Protein AF-A0A835KHQ0-F1 (afdb_monomer)

Structure (mmCIF, N/CA/C/O backbone):
data_AF-A0A835KHQ0-F1
#
_entry.id   AF-A0A835KHQ0-F1
#
loop_
_atom_site.group_PDB
_atom_site.id
_atom_site.type_symbol
_atom_site.label_atom_id
_atom_site.label_alt_id
_atom_site.label_comp_id
_atom_site.label_asym_id
_atom_site.label_entity_id
_atom_site.label_seq_id
_atom_site.pdbx_PDB_ins_code
_atom_site.Cartn_x
_atom_site.Cartn_y
_atom_site.Cartn_z
_atom_site.occupancy
_atom_site.B_iso_or_equiv
_atom_site.auth_seq_id
_atom_site.auth_comp_id
_atom_site.auth_asym_id
_atom_site.auth_atom_id
_atom_site.pdbx_PDB_model_num
ATOM 1 N N . MET A 1 1 ? -3.181 -17.724 -68.290 1.00 34.84 1 MET A N 1
ATOM 2 C CA . MET A 1 1 ? -2.367 -17.739 -69.531 1.00 34.84 1 MET A CA 1
ATOM 3 C C . MET A 1 1 ? -1.904 -16.312 -69.798 1.00 34.84 1 MET A C 1
ATOM 5 O O . MET A 1 1 ? -2.742 -15.446 -69.605 1.00 34.84 1 MET A O 1
ATOM 9 N N . ALA A 1 2 ? -0.643 -16.105 -70.223 1.00 36.72 2 ALA A N 1
ATOM 10 C CA . ALA A 1 2 ? 0.042 -14.804 -70.446 1.0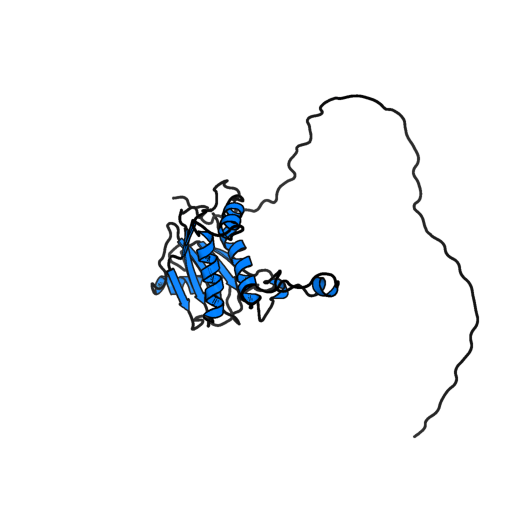0 36.72 2 ALA A CA 1
ATOM 11 C C . ALA A 1 2 ? 0.142 -13.882 -69.194 1.00 36.72 2 ALA A C 1
ATOM 13 O O . ALA A 1 2 ? -0.832 -13.759 -68.464 1.00 36.72 2 ALA A O 1
ATOM 14 N N . LEU A 1 3 ? 1.254 -13.252 -68.773 1.00 33.91 3 LEU A N 1
ATOM 15 C CA . LEU A 1 3 ? 2.635 -12.990 -69.261 1.00 33.91 3 LEU A CA 1
ATOM 16 C C . LEU A 1 3 ? 2.853 -11.922 -70.360 1.00 33.91 3 LEU A C 1
ATOM 18 O O . LEU A 1 3 ? 2.676 -12.226 -71.534 1.00 33.91 3 LEU A O 1
ATOM 22 N N . ALA A 1 4 ? 3.347 -10.740 -69.939 1.00 37.06 4 ALA A N 1
ATOM 23 C CA . ALA A 1 4 ? 4.323 -9.794 -70.554 1.00 37.06 4 ALA A CA 1
ATOM 24 C C . ALA A 1 4 ? 4.268 -8.465 -69.736 1.00 37.06 4 ALA A C 1
ATOM 26 O O . ALA A 1 4 ? 3.169 -8.046 -69.392 1.00 37.06 4 ALA A O 1
ATOM 27 N N . ALA A 1 5 ? 5.338 -7.866 -69.179 1.00 37.03 5 ALA A N 1
ATOM 28 C CA . ALA A 1 5 ? 6.525 -7.205 -69.777 1.00 37.03 5 ALA A CA 1
ATOM 29 C C . ALA A 1 5 ? 6.184 -5.905 -70.558 1.00 37.03 5 ALA A C 1
ATOM 31 O O . ALA A 1 5 ? 5.210 -5.906 -71.297 1.00 37.03 5 ALA A O 1
ATOM 32 N N . GLY A 1 6 ? 6.920 -4.779 -70.479 1.00 35.41 6 GLY A N 1
ATOM 33 C CA . GLY A 1 6 ? 8.148 -4.396 -69.741 1.00 35.41 6 GLY A CA 1
ATOM 34 C C . GLY A 1 6 ? 8.650 -2.986 -70.178 1.00 35.41 6 GLY A C 1
ATOM 35 O O . GLY A 1 6 ? 7.933 -2.327 -70.920 1.00 35.41 6 GLY A O 1
ATOM 36 N N . VAL A 1 7 ? 9.883 -2.572 -69.803 1.00 39.44 7 VAL A N 1
ATOM 37 C CA . VAL A 1 7 ? 10.590 -1.298 -70.189 1.00 39.44 7 VAL A CA 1
ATOM 38 C C . VAL A 1 7 ? 10.025 0.004 -69.544 1.00 39.44 7 VAL A C 1
ATOM 40 O O . VAL A 1 7 ? 8.830 0.235 -69.644 1.00 39.44 7 VAL A O 1
ATOM 43 N N . PHE A 1 8 ? 10.711 0.931 -68.836 1.00 36.72 8 PHE A N 1
ATOM 44 C CA . PHE A 1 8 ? 12.095 1.161 -68.326 1.00 36.72 8 PHE A CA 1
ATOM 45 C C . PHE A 1 8 ? 12.950 2.271 -69.024 1.00 36.72 8 PHE A C 1
ATOM 47 O O . PHE A 1 8 ? 13.365 2.083 -70.161 1.00 36.72 8 PHE A O 1
ATOM 54 N N . TYR A 1 9 ? 13.317 3.339 -68.266 1.00 31.61 9 TYR A N 1
ATOM 55 C CA . TYR A 1 9 ? 14.377 4.379 -68.512 1.00 31.61 9 TYR A CA 1
ATOM 56 C C . TYR A 1 9 ? 14.117 5.444 -69.633 1.00 31.61 9 TYR A C 1
ATOM 58 O O . TYR A 1 9 ? 13.362 5.151 -70.549 1.00 31.61 9 TYR A O 1
ATOM 66 N N . LEU A 1 10 ? 14.611 6.713 -69.659 1.00 34.12 10 LEU A N 1
ATOM 67 C CA . LEU A 1 10 ? 15.583 7.570 -68.898 1.00 34.12 10 LEU A CA 1
ATOM 68 C C . LEU A 1 10 ? 15.039 9.035 -68.726 1.00 34.12 10 LEU A C 1
ATOM 70 O O . LEU A 1 10 ? 14.288 9.473 -69.586 1.00 34.12 10 LEU A O 1
ATOM 74 N N . LEU A 1 11 ? 15.204 9.756 -67.594 1.00 33.91 11 LEU A N 1
ATOM 75 C CA . LEU A 1 11 ? 16.255 10.722 -67.118 1.00 33.91 11 LEU A CA 1
ATOM 76 C C . LEU A 1 11 ? 16.340 12.160 -67.732 1.00 33.91 11 LEU A C 1
ATOM 78 O O . LEU A 1 11 ? 16.028 12.372 -68.894 1.00 33.91 11 LEU A O 1
ATOM 82 N N . PHE A 1 12 ? 16.913 13.080 -66.918 1.00 35.53 12 PHE A N 1
ATOM 83 C CA . PHE A 1 12 ? 17.385 14.479 -67.141 1.00 35.53 12 PHE A CA 1
ATOM 84 C C . PHE A 1 12 ? 16.358 15.652 -67.075 1.00 35.53 12 PHE A C 1
ATOM 86 O O . PHE A 1 12 ? 15.279 15.539 -67.637 1.00 35.53 12 PHE A O 1
ATOM 93 N N . VAL A 1 13 ? 16.641 16.838 -66.475 1.00 35.78 13 VAL A N 1
ATOM 94 C CA . VAL A 1 13 ? 17.578 17.232 -65.372 1.00 35.78 13 VAL A CA 1
ATOM 95 C C . VAL A 1 13 ? 17.349 18.695 -64.894 1.00 35.78 13 VAL A C 1
ATOM 97 O O . VAL A 1 13 ? 16.963 19.527 -65.706 1.00 35.78 13 VAL A O 1
ATOM 100 N N . SER A 1 14 ? 17.713 19.026 -63.637 1.00 33.50 14 SER A N 1
ATOM 101 C CA . SER A 1 14 ? 17.828 20.402 -63.056 1.00 33.50 14 SER A CA 1
ATOM 102 C C . SER A 1 14 ? 16.505 21.213 -62.917 1.00 33.50 14 SER A C 1
ATOM 104 O O . SER A 1 14 ? 15.516 20.887 -63.556 1.00 33.50 14 SER A O 1
ATOM 106 N N . SER A 1 15 ? 16.350 22.240 -62.062 1.00 34.72 15 SER A N 1
ATOM 107 C CA . SER A 1 15 ? 17.313 23.061 -61.295 1.00 34.72 15 SER A CA 1
ATOM 108 C C . SER A 1 15 ? 16.823 23.439 -59.886 1.00 34.72 15 SER A C 1
ATOM 110 O O . SER A 1 15 ? 15.642 23.336 -59.571 1.00 34.72 15 SER A O 1
ATOM 112 N N . LEU A 1 16 ? 17.751 23.927 -59.053 1.00 37.06 16 LEU A N 1
ATOM 113 C CA . LEU A 1 16 ? 17.490 24.515 -57.735 1.00 37.06 16 LEU A CA 1
ATOM 114 C C . LEU A 1 16 ? 16.639 25.793 -57.834 1.00 37.06 16 LEU A C 1
ATOM 116 O O . LEU A 1 16 ? 16.814 26.573 -58.768 1.00 37.06 16 LEU A O 1
ATOM 120 N N . LEU A 1 17 ? 15.909 26.109 -56.759 1.00 36.06 17 LEU A N 1
ATOM 121 C CA . LEU A 1 17 ? 16.026 27.425 -56.120 1.00 36.06 17 LEU A CA 1
ATOM 122 C C . LEU A 1 17 ? 15.652 27.343 -54.633 1.00 36.06 17 LEU A C 1
ATOM 124 O O . LEU A 1 17 ? 14.733 26.625 -54.248 1.00 36.06 17 LEU A O 1
ATOM 128 N N . LEU A 1 18 ? 16.409 28.058 -53.801 1.00 38.41 18 LEU A N 1
ATOM 129 C CA . LEU A 1 18 ? 16.275 28.086 -52.347 1.00 38.41 18 LEU A CA 1
ATOM 130 C C . LEU A 1 18 ? 15.879 29.507 -51.929 1.00 38.41 18 LEU A C 1
ATOM 132 O O . LEU A 1 18 ? 16.645 30.437 -52.174 1.00 38.41 18 LEU A O 1
ATOM 136 N N . THR A 1 19 ? 14.728 29.687 -51.280 1.00 35.72 19 THR A N 1
ATOM 137 C CA . THR A 1 19 ? 14.348 30.975 -50.675 1.00 35.72 19 THR A CA 1
ATOM 138 C C . THR A 1 19 ? 13.756 30.786 -49.284 1.00 35.72 19 THR A C 1
ATOM 140 O O . THR A 1 19 ? 12.762 30.094 -49.076 1.00 35.72 19 THR A O 1
ATOM 143 N N . THR A 1 20 ? 14.395 31.431 -48.314 1.00 38.81 20 THR A N 1
ATOM 144 C CA . THR A 1 20 ? 13.882 31.620 -46.959 1.00 38.81 20 THR A CA 1
ATOM 145 C C . THR A 1 20 ? 12.766 32.665 -46.953 1.00 38.81 20 THR A C 1
ATOM 147 O O . THR A 1 20 ? 12.800 33.620 -47.726 1.00 38.81 20 THR A O 1
ATOM 150 N N . MET A 1 21 ? 11.819 32.537 -46.021 1.00 37.81 21 MET A N 1
ATOM 151 C CA . MET A 1 21 ? 10.976 33.658 -45.597 1.00 37.81 21 MET A CA 1
ATOM 152 C C . MET A 1 21 ? 11.361 34.023 -44.166 1.00 37.81 21 MET A C 1
ATOM 154 O O . MET A 1 21 ? 11.109 33.265 -43.231 1.00 37.81 21 MET A O 1
ATOM 158 N N . ALA A 1 22 ? 12.052 35.153 -44.023 1.00 35.53 22 ALA A N 1
ATOM 159 C CA . ALA A 1 22 ? 12.465 35.709 -42.739 1.00 35.53 22 ALA A CA 1
ATOM 160 C C . ALA A 1 22 ? 11.377 36.632 -42.159 1.00 35.53 22 ALA A C 1
ATOM 162 O O . ALA A 1 22 ? 10.464 37.056 -42.866 1.00 35.53 22 ALA A O 1
ATOM 163 N N . ALA A 1 23 ? 11.486 36.960 -40.871 1.00 35.84 23 ALA A N 1
ATOM 164 C CA . ALA A 1 23 ? 10.572 37.892 -40.214 1.00 35.84 23 ALA A CA 1
ATOM 165 C C . ALA A 1 23 ? 10.734 39.336 -40.732 1.00 35.84 23 ALA A C 1
ATOM 167 O O . ALA A 1 23 ? 11.842 39.782 -41.032 1.00 35.84 23 ALA A O 1
ATOM 168 N N . THR A 1 24 ? 9.628 40.083 -40.781 1.00 35.81 24 THR A N 1
ATOM 169 C CA . THR A 1 24 ? 9.598 41.520 -41.105 1.00 35.81 24 THR A CA 1
ATOM 170 C C . THR A 1 24 ? 9.732 42.407 -39.850 1.00 35.81 24 THR A C 1
ATOM 172 O O . THR A 1 24 ? 9.410 41.939 -38.756 1.00 35.81 24 THR A O 1
ATOM 175 N N . PRO A 1 25 ? 10.204 43.670 -39.961 1.00 35.72 25 PRO A N 1
ATOM 176 C CA . PRO A 1 25 ? 10.797 44.398 -38.829 1.00 35.72 25 PRO A CA 1
ATOM 177 C C . PRO A 1 25 ? 9.907 45.483 -38.180 1.00 35.72 25 PRO A C 1
ATOM 179 O O . PRO A 1 25 ? 8.849 45.846 -38.687 1.00 35.72 25 PRO A O 1
ATOM 182 N N . TYR A 1 26 ? 10.406 46.027 -37.062 1.00 36.03 26 TYR A N 1
ATOM 183 C CA . TYR A 1 26 ? 9.905 47.202 -36.322 1.00 36.03 26 TYR A CA 1
ATOM 184 C C . TYR A 1 26 ? 9.937 48.522 -37.123 1.00 36.03 26 TYR A C 1
ATOM 186 O O . TYR A 1 26 ? 10.631 48.619 -38.137 1.00 36.03 26 TYR A O 1
ATOM 194 N N . PRO A 1 27 ? 9.323 49.594 -36.574 1.00 45.62 27 PRO A N 1
ATOM 195 C CA . PRO A 1 27 ? 10.139 50.797 -36.336 1.00 45.62 27 PRO A CA 1
ATOM 196 C C . PRO A 1 27 ? 9.939 51.527 -34.977 1.00 45.62 27 PRO A C 1
ATOM 198 O O . PRO A 1 27 ? 8.857 52.000 -34.657 1.00 45.62 27 PRO A O 1
ATOM 201 N N . HIS A 1 28 ? 11.065 51.692 -34.266 1.00 36.31 28 HIS A N 1
ATOM 202 C CA . HIS A 1 28 ? 11.569 52.874 -33.521 1.00 36.31 28 HIS A CA 1
ATOM 203 C C . HIS A 1 28 ? 10.804 53.639 -32.406 1.00 36.31 28 HIS A C 1
ATOM 205 O O . HIS A 1 28 ? 9.758 54.238 -32.624 1.00 36.31 28 HIS A O 1
ATOM 211 N N . GLY A 1 29 ? 11.534 53.844 -31.289 1.00 29.88 29 GLY A N 1
ATOM 212 C CA . GLY A 1 29 ? 11.475 55.026 -30.397 1.00 29.88 29 GLY A CA 1
ATOM 213 C C . GLY A 1 29 ? 11.544 54.698 -28.887 1.00 29.88 29 GLY A C 1
ATOM 214 O O . GLY A 1 29 ? 10.722 53.928 -28.416 1.00 29.88 29 GLY A O 1
ATOM 215 N N . GLY A 1 30 ? 12.458 55.230 -28.055 1.00 28.62 30 GLY A N 1
ATOM 216 C CA . GLY A 1 30 ? 13.689 55.995 -28.328 1.00 28.62 30 GLY A CA 1
ATOM 217 C C . GLY A 1 30 ? 14.270 56.730 -27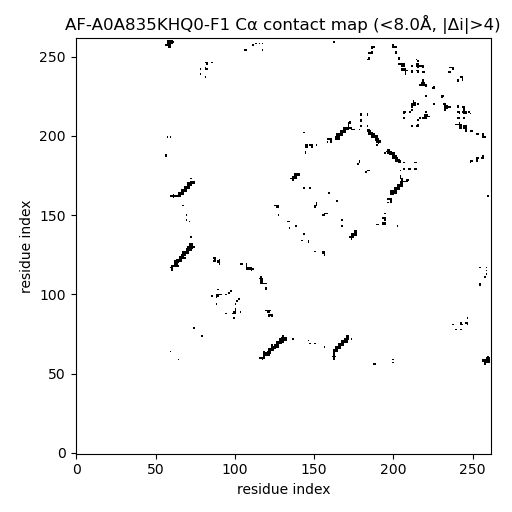.091 1.00 28.62 30 GLY A C 1
ATOM 218 O O . GLY A 1 30 ? 13.599 57.596 -26.548 1.00 28.62 30 GLY A O 1
ATOM 219 N N . HIS A 1 31 ? 15.542 56.459 -26.744 1.00 33.12 31 HIS A N 1
ATOM 220 C CA . HIS A 1 31 ? 16.427 57.175 -25.784 1.00 33.12 31 HIS A CA 1
ATOM 221 C C . HIS A 1 31 ? 16.129 57.166 -24.260 1.00 33.12 31 HIS A C 1
ATOM 223 O O . HIS A 1 31 ? 14.989 57.141 -23.814 1.00 33.12 31 HIS A O 1
ATOM 229 N N . GLY A 1 32 ? 17.216 57.268 -23.471 1.00 29.70 32 GLY A N 1
ATOM 230 C CA . GLY A 1 32 ? 17.242 57.453 -22.007 1.00 29.70 32 GLY A CA 1
ATOM 231 C C . GLY A 1 32 ? 18.029 56.353 -21.275 1.00 29.70 32 GLY A C 1
ATOM 232 O O . GLY A 1 32 ? 17.777 55.176 -21.516 1.00 29.70 32 GLY A O 1
ATOM 233 N N . GLY A 1 33 ? 18.980 56.701 -20.398 1.00 31.05 33 GLY A N 1
ATOM 234 C CA . GLY A 1 33 ? 19.787 55.713 -19.665 1.00 31.05 33 GLY A CA 1
ATOM 235 C C . GLY A 1 33 ? 20.549 56.273 -18.458 1.00 31.05 33 GLY A C 1
ATOM 236 O O . GLY A 1 33 ? 20.727 57.485 -18.363 1.00 31.05 33 GLY A O 1
ATOM 237 N N . ASP A 1 34 ? 21.011 55.346 -17.606 1.00 34.75 34 ASP A N 1
ATOM 238 C CA . ASP A 1 34 ? 21.823 55.523 -16.383 1.00 34.75 34 ASP A CA 1
ATOM 239 C C . ASP A 1 34 ? 21.219 56.360 -15.221 1.00 34.75 34 ASP A C 1
ATOM 241 O O . ASP A 1 34 ? 20.367 57.220 -15.445 1.00 34.75 34 ASP A O 1
ATOM 245 N N . PRO A 1 35 ? 21.693 56.201 -13.961 1.00 46.44 35 PRO A N 1
ATOM 246 C CA . PRO A 1 35 ? 22.358 55.036 -13.350 1.00 46.44 35 PRO A CA 1
ATOM 247 C C . PRO A 1 35 ? 21.83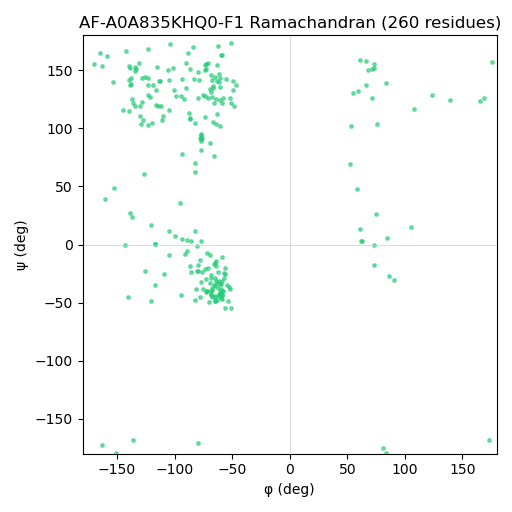4 54.717 -11.915 1.00 46.44 35 PRO A C 1
ATOM 249 O O . PRO A 1 35 ? 20.895 55.331 -11.417 1.00 46.44 35 PRO A O 1
ATOM 252 N N . LEU A 1 36 ? 22.559 53.839 -11.204 1.00 30.89 36 LEU A N 1
ATOM 253 C CA . LEU A 1 36 ? 22.639 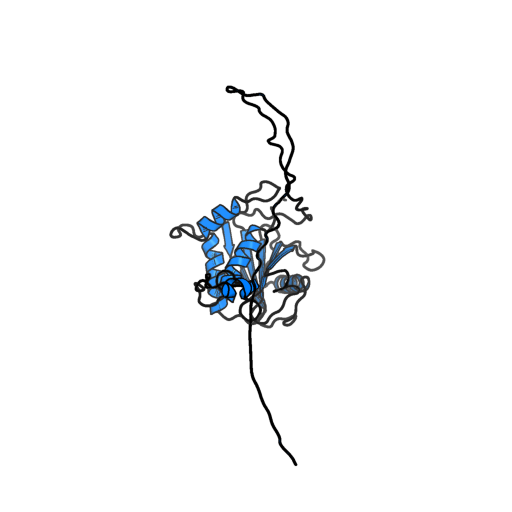53.709 -9.732 1.00 30.89 36 LEU A CA 1
ATOM 254 C C . LEU A 1 36 ? 21.460 53.114 -8.921 1.00 30.89 36 LEU A C 1
ATOM 256 O O . LEU A 1 36 ? 20.283 53.154 -9.253 1.00 30.89 36 LEU A O 1
ATOM 260 N N . LEU A 1 37 ? 21.874 52.532 -7.790 1.00 44.97 37 LEU A N 1
ATOM 261 C CA . LEU A 1 37 ? 21.117 51.785 -6.781 1.00 44.97 37 LEU A CA 1
ATOM 262 C C . LEU A 1 37 ? 19.852 52.490 -6.248 1.00 44.97 37 LEU A C 1
ATOM 264 O O . LEU A 1 37 ? 19.940 53.503 -5.556 1.00 44.97 37 LEU A O 1
ATOM 268 N N . GLY A 1 38 ? 18.696 51.838 -6.407 1.00 29.09 38 GLY A N 1
ATOM 269 C CA . GLY A 1 38 ? 17.469 52.117 -5.654 1.00 29.09 38 GLY A CA 1
ATOM 270 C C . GLY A 1 38 ? 16.690 50.825 -5.383 1.00 29.09 38 GLY A C 1
ATOM 271 O O . GLY A 1 38 ? 16.245 50.158 -6.315 1.00 29.09 38 GLY A O 1
ATOM 272 N N . ALA A 1 39 ? 16.539 50.434 -4.114 1.00 45.62 39 ALA A N 1
ATOM 273 C CA . ALA A 1 39 ? 15.951 49.143 -3.739 1.00 45.62 39 ALA A CA 1
ATOM 274 C C . ALA A 1 39 ? 14.413 49.132 -3.872 1.00 45.62 39 ALA A C 1
ATOM 276 O O . ALA A 1 39 ? 13.685 49.425 -2.923 1.00 45.62 39 ALA A O 1
ATOM 277 N N . SER A 1 40 ? 13.906 48.767 -5.053 1.00 35.41 40 SER A N 1
ATOM 278 C CA . SER A 1 40 ? 12.464 48.675 -5.316 1.00 35.41 40 SER A CA 1
ATOM 279 C C . SER A 1 40 ? 11.848 47.397 -4.729 1.00 35.41 40 SER A C 1
ATOM 281 O O . SER A 1 40 ? 11.800 46.352 -5.378 1.00 35.41 40 SER A O 1
ATOM 283 N N . LYS A 1 41 ? 11.341 47.470 -3.491 1.00 44.88 41 LYS A N 1
ATOM 284 C CA . LYS A 1 41 ? 10.484 46.418 -2.922 1.00 44.88 41 LYS A CA 1
ATOM 285 C C . LYS A 1 41 ? 9.058 46.508 -3.475 1.00 44.88 41 LYS A C 1
ATOM 287 O O . LYS A 1 41 ? 8.215 47.205 -2.911 1.00 44.88 41 LYS A O 1
ATOM 292 N N . LYS A 1 42 ? 8.773 45.751 -4.538 1.00 41.53 42 LYS A N 1
ATOM 293 C CA . LYS A 1 42 ? 7.422 45.302 -4.921 1.00 41.53 42 LYS A CA 1
ATOM 294 C C . LYS A 1 42 ? 7.502 44.065 -5.822 1.00 41.53 42 LYS A C 1
ATOM 296 O O . LYS A 1 42 ? 8.547 43.795 -6.399 1.00 41.53 42 LYS A O 1
ATOM 301 N N . TYR A 1 43 ? 6.380 43.351 -5.935 1.00 34.47 43 TYR A N 1
ATOM 302 C CA . TYR A 1 43 ? 6.199 42.138 -6.751 1.00 34.47 43 TYR A CA 1
ATOM 303 C C . TYR A 1 43 ? 6.818 40.831 -6.217 1.00 34.47 43 TYR A C 1
ATOM 305 O O . TYR A 1 43 ? 6.971 39.876 -6.970 1.00 34.47 43 TYR A O 1
ATOM 313 N N . GLU A 1 44 ? 6.995 40.711 -4.897 1.00 36.22 44 GLU A N 1
ATOM 314 C CA . GLU A 1 44 ? 6.645 39.445 -4.227 1.00 36.22 44 GLU A CA 1
ATOM 315 C C . GLU A 1 44 ? 5.115 39.401 -4.080 1.00 36.22 44 GLU A C 1
ATOM 317 O O . GLU A 1 44 ? 4.550 39.794 -3.061 1.00 36.22 44 GLU A O 1
ATOM 322 N N . GLY A 1 45 ? 4.432 39.007 -5.155 1.00 30.38 45 GLY A N 1
ATOM 323 C CA . GLY A 1 45 ? 3.022 38.628 -5.135 1.00 30.38 45 GLY A CA 1
ATOM 324 C C . GLY A 1 45 ? 2.942 37.134 -5.402 1.00 30.38 45 GLY A C 1
ATOM 325 O O . GLY A 1 45 ? 3.407 36.698 -6.453 1.00 30.38 45 GLY A O 1
ATOM 326 N N . SER A 1 46 ? 2.402 36.353 -4.461 1.00 36.59 46 SER A N 1
ATOM 327 C CA . SER A 1 46 ? 2.214 34.916 -4.687 1.00 36.59 46 SER A CA 1
ATOM 328 C C . SER A 1 46 ? 1.336 34.722 -5.916 1.00 36.59 46 SER A C 1
ATOM 330 O O . SER A 1 46 ? 0.226 35.248 -5.961 1.00 36.59 46 SER A O 1
ATOM 332 N N . SER A 1 47 ? 1.807 33.942 -6.886 1.00 39.78 47 SER A N 1
ATOM 333 C CA . SER A 1 47 ? 0.903 33.313 -7.842 1.00 39.78 47 SER A CA 1
ATOM 334 C C . SER A 1 47 ? -0.043 32.378 -7.084 1.00 39.78 47 SER A C 1
ATOM 336 O O . SER A 1 47 ? 0.336 31.800 -6.059 1.00 39.78 47 SER A O 1
ATOM 338 N N . ASP A 1 48 ? -1.279 32.257 -7.567 1.00 42.53 48 ASP A N 1
ATOM 339 C CA . ASP A 1 48 ? -2.309 31.444 -6.926 1.00 42.53 48 ASP A CA 1
ATOM 340 C C . ASP A 1 48 ? -1.912 29.962 -6.934 1.00 42.53 48 ASP A C 1
ATOM 342 O O . ASP A 1 48 ? -1.967 29.270 -7.954 1.00 42.53 48 ASP A O 1
ATOM 346 N N . LEU A 1 49 ? -1.470 29.478 -5.772 1.00 37.31 49 LEU A N 1
ATOM 347 C CA . LEU A 1 49 ? -1.195 28.067 -5.535 1.00 37.31 49 LEU A CA 1
ATOM 348 C C . LEU A 1 49 ? -2.504 27.276 -5.597 1.00 37.31 49 LEU A C 1
ATOM 350 O O . LEU A 1 49 ? -3.524 27.695 -5.055 1.00 37.31 49 LEU A O 1
ATOM 354 N N . VAL A 1 50 ? -2.448 26.122 -6.266 1.00 38.91 50 VAL A N 1
ATOM 355 C CA . VAL A 1 50 ? -3.598 25.255 -6.558 1.00 38.91 50 VAL A CA 1
ATOM 356 C C . VAL A 1 50 ? -4.452 25.008 -5.308 1.00 38.91 50 VAL A C 1
ATOM 358 O O . VAL A 1 50 ? -3.980 24.405 -4.343 1.00 38.91 50 VAL A O 1
ATOM 361 N N . ASP A 1 51 ? -5.723 25.422 -5.371 1.00 33.00 51 ASP A N 1
ATOM 362 C CA . ASP A 1 51 ? -6.775 25.166 -4.373 1.00 33.00 51 ASP A CA 1
ATOM 363 C C . ASP A 1 51 ? -7.098 23.660 -4.306 1.00 33.00 51 ASP A C 1
ATOM 365 O O . ASP A 1 51 ? -8.085 23.167 -4.859 1.00 33.00 51 ASP A O 1
ATOM 369 N N . LEU A 1 52 ? -6.211 22.901 -3.655 1.00 34.53 52 LEU A N 1
ATOM 370 C CA . LEU A 1 52 ? -6.435 21.513 -3.264 1.00 34.53 52 LEU A CA 1
ATOM 371 C C . LEU A 1 52 ? -7.496 21.489 -2.162 1.00 34.53 52 LEU A C 1
ATOM 373 O O . LEU A 1 52 ? -7.179 21.535 -0.973 1.00 34.53 52 LEU A O 1
ATOM 377 N N . ARG A 1 53 ? -8.766 21.445 -2.570 1.00 31.94 53 ARG A N 1
ATOM 378 C CA . ARG A 1 53 ? -9.912 21.456 -1.658 1.00 31.94 53 ARG A CA 1
ATOM 379 C C . ARG A 1 53 ? -9.923 20.226 -0.760 1.00 31.94 53 ARG A C 1
ATOM 381 O O . ARG A 1 53 ? -10.175 19.107 -1.201 1.00 31.94 53 ARG A O 1
ATOM 388 N N . TYR A 1 54 ? -9.702 20.457 0.527 1.00 40.53 54 TYR A N 1
ATOM 389 C CA . TYR A 1 54 ? -9.799 19.440 1.563 1.00 40.53 54 TYR A CA 1
ATOM 390 C C . TYR A 1 54 ? -11.248 18.945 1.729 1.00 40.53 54 TYR A C 1
ATOM 392 O O . TYR A 1 54 ? -12.160 19.711 2.039 1.00 40.53 54 TYR A O 1
ATOM 400 N N . HIS A 1 55 ? -11.459 17.638 1.552 1.00 38.47 55 HIS A N 1
ATOM 401 C CA . HIS A 1 55 ? -12.780 16.997 1.554 1.00 38.47 55 HIS A CA 1
ATOM 402 C C . HIS A 1 55 ? -13.194 16.399 2.919 1.00 38.47 55 HIS A C 1
ATOM 404 O O . HIS A 1 55 ? -13.887 15.386 2.967 1.00 38.47 55 HIS A O 1
ATOM 410 N N . MET A 1 56 ? -12.818 17.049 4.031 1.00 34.03 56 MET A N 1
ATOM 411 C CA . MET A 1 56 ? -13.371 16.794 5.378 1.00 34.03 56 MET A CA 1
ATOM 412 C C . MET A 1 56 ? -13.207 15.352 5.907 1.00 34.03 56 MET A C 1
ATOM 414 O O . MET A 1 56 ? -14.151 14.759 6.428 1.00 34.03 56 MET A O 1
ATOM 418 N N . GLY A 1 57 ? -11.996 14.793 5.809 1.00 39.50 57 GLY A N 1
ATOM 419 C CA . GLY A 1 57 ? -11.652 13.466 6.336 1.00 39.50 57 GLY A CA 1
ATOM 420 C C . GLY A 1 57 ? -10.483 13.527 7.331 1.00 39.50 57 GLY A C 1
ATOM 421 O O . GLY A 1 57 ? -9.455 14.106 6.971 1.00 39.50 57 GLY A O 1
ATOM 422 N N . PRO A 1 58 ? -10.585 12.956 8.552 1.00 46.06 58 PRO A N 1
ATOM 423 C CA . PRO A 1 58 ? -9.545 13.089 9.566 1.00 46.06 58 PRO A CA 1
ATOM 424 C C . PRO A 1 58 ? -8.198 12.507 9.121 1.00 46.06 58 PRO A C 1
ATOM 426 O O . PRO A 1 58 ? -7.945 11.314 9.227 1.00 46.06 58 PRO A O 1
ATOM 429 N N . VAL A 1 59 ? -7.279 13.387 8.727 1.00 50.06 59 VAL A N 1
ATOM 430 C CA . VAL A 1 59 ? -6.422 13.978 9.771 1.00 50.06 59 VAL A CA 1
ATOM 431 C C . VAL A 1 59 ? -5.796 12.719 10.583 1.00 50.06 59 VAL A C 1
ATOM 433 O O . VAL A 1 59 ? -6.507 12.237 11.457 1.00 50.06 59 VAL A O 1
ATOM 436 N N . LEU A 1 60 ? -4.544 12.212 10.445 1.00 55.47 60 LEU A N 1
ATOM 437 C CA . LEU A 1 60 ? -3.678 11.330 11.286 1.00 55.47 60 LEU A CA 1
ATOM 438 C C . LEU A 1 60 ? -2.382 12.036 11.781 1.00 55.47 60 LEU A C 1
ATOM 440 O O . LEU A 1 60 ? -1.678 12.701 11.036 1.00 55.47 60 LEU A O 1
ATOM 444 N N . THR A 1 61 ? -2.071 11.902 13.073 1.00 52.16 61 THR A N 1
ATOM 445 C CA . THR A 1 61 ? -0.959 12.562 13.815 1.00 52.16 61 THR A CA 1
ATOM 446 C C . THR A 1 61 ? -0.329 11.646 14.871 1.00 52.16 61 THR A C 1
ATOM 448 O O . THR A 1 61 ? 0.585 12.061 15.583 1.00 52.16 61 THR A O 1
ATOM 451 N N . ALA A 1 62 ? -0.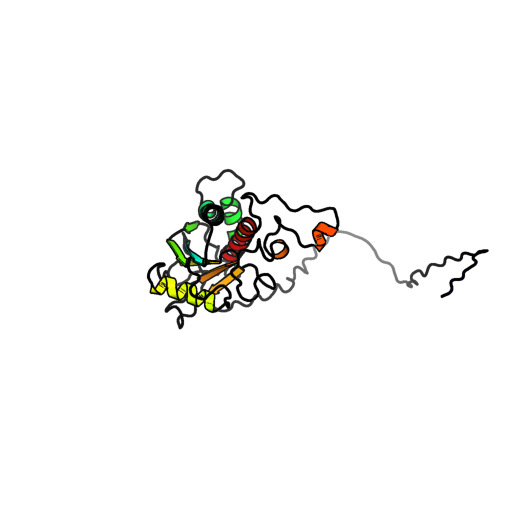821 10.412 15.023 1.00 59.88 62 ALA A N 1
ATOM 452 C CA . ALA A 1 62 ? -0.380 9.509 16.080 1.00 59.88 62 ALA A CA 1
ATOM 453 C C . ALA A 1 62 ? 1.119 9.182 15.981 1.00 59.88 62 ALA A C 1
ATOM 455 O O . ALA A 1 62 ? 1.662 8.969 14.896 1.00 59.88 62 ALA A O 1
ATOM 456 N N . ALA A 1 63 ? 1.791 9.130 17.130 1.00 67.94 63 ALA A N 1
ATOM 457 C CA . ALA A 1 63 ? 3.216 8.846 17.237 1.00 67.94 63 ALA A CA 1
ATOM 458 C C . ALA A 1 63 ? 3.446 7.721 18.268 1.00 67.94 63 ALA A C 1
ATOM 460 O O . ALA A 1 63 ? 3.369 7.989 19.469 1.00 67.94 63 ALA A O 1
ATOM 461 N N . PRO A 1 64 ? 3.731 6.476 17.836 1.00 79.44 64 PRO A N 1
ATOM 462 C CA . PRO A 1 64 ? 3.754 6.009 16.446 1.00 79.44 64 PRO A CA 1
ATOM 463 C C . PRO A 1 64 ? 2.352 5.919 15.816 1.00 79.44 64 PRO A C 1
ATOM 465 O O . PRO A 1 64 ? 1.356 5.740 16.515 1.00 79.44 64 PRO A O 1
ATOM 468 N N . LEU A 1 65 ? 2.295 5.981 14.485 1.00 84.81 65 LEU A N 1
ATOM 469 C CA . LEU A 1 65 ? 1.143 5.542 13.699 1.00 84.81 65 LEU A CA 1
ATOM 470 C C . LEU A 1 65 ? 1.105 4.014 13.687 1.00 84.81 65 LEU A C 1
ATOM 472 O O . LEU A 1 65 ? 2.102 3.384 13.334 1.00 84.81 65 LEU A O 1
ATOM 476 N N . ARG A 1 66 ? -0.033 3.416 14.040 1.00 91.69 66 ARG A N 1
ATOM 477 C CA . ARG A 1 66 ? -0.240 1.967 13.953 1.00 91.69 66 ARG A CA 1
ATOM 478 C C . ARG A 1 66 ? -0.725 1.615 12.551 1.00 91.69 66 ARG A C 1
ATOM 480 O O . ARG A 1 66 ? -1.850 1.939 12.187 1.00 91.69 66 ARG A O 1
ATOM 487 N N . LEU A 1 67 ? 0.134 0.988 11.755 1.00 94.00 67 LEU A N 1
ATOM 488 C CA . LEU A 1 67 ? -0.191 0.556 10.401 1.00 94.00 67 LEU A CA 1
ATOM 489 C C . LEU A 1 67 ? -0.656 -0.903 10.410 1.00 94.00 67 LEU A C 1
ATOM 491 O O . LEU A 1 67 ? 0.041 -1.778 10.923 1.00 94.00 67 LEU A O 1
ATOM 495 N N . TYR A 1 68 ? -1.816 -1.151 9.813 1.00 97.69 68 TYR A N 1
ATOM 496 C CA . TYR A 1 68 ? -2.451 -2.459 9.702 1.00 97.69 68 TYR A CA 1
ATOM 497 C C . TYR A 1 68 ? -2.500 -2.884 8.233 1.00 97.69 68 TYR A C 1
ATOM 499 O O . TYR A 1 68 ? -3.104 -2.191 7.416 1.00 97.69 68 TYR A O 1
ATOM 507 N N . VAL A 1 69 ? -1.861 -3.997 7.867 1.00 98.50 69 VAL A N 1
ATOM 508 C CA . VAL A 1 69 ? -1.767 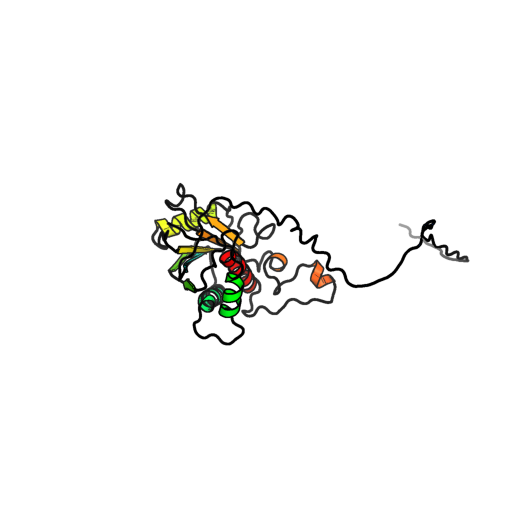-4.426 6.457 1.00 98.50 69 VAL A CA 1
ATOM 509 C C . VAL A 1 69 ? -2.791 -5.518 6.153 1.00 98.50 69 VAL A C 1
ATOM 511 O O . VAL A 1 69 ? -2.915 -6.486 6.900 1.00 98.50 69 VAL A O 1
ATOM 514 N N . LEU A 1 70 ? -3.517 -5.375 5.043 1.00 98.56 70 LEU A N 1
ATOM 515 C CA . LEU A 1 70 ? -4.504 -6.346 4.571 1.00 98.56 70 LEU A CA 1
ATOM 516 C C . LEU A 1 70 ? -4.108 -6.872 3.189 1.00 98.56 70 LEU A C 1
ATOM 518 O O . LEU A 1 70 ? -4.263 -6.191 2.173 1.00 98.56 70 LEU A O 1
ATOM 522 N N . TRP A 1 71 ? -3.595 -8.098 3.158 1.00 98.69 71 TRP A N 1
ATOM 523 C CA . TRP A 1 71 ? -3.161 -8.784 1.945 1.00 98.69 71 TRP A CA 1
ATOM 524 C C . TRP A 1 71 ? -4.363 -9.412 1.240 1.00 98.69 71 TRP A C 1
ATOM 526 O O . TRP A 1 71 ? -4.881 -10.437 1.677 1.00 98.69 71 TRP A O 1
ATOM 536 N N . TYR A 1 72 ? -4.819 -8.799 0.150 1.00 98.75 72 TYR A N 1
ATOM 537 C CA . TYR A 1 72 ? -5.964 -9.291 -0.614 1.00 98.75 72 TYR A CA 1
ATOM 538 C C . TYR A 1 72 ? -5.523 -10.094 -1.842 1.00 98.75 72 TYR A C 1
ATOM 540 O O . TYR A 1 72 ? -4.760 -9.605 -2.678 1.00 98.75 72 TYR A O 1
ATOM 548 N N . GLY A 1 73 ? -6.057 -11.304 -1.982 1.00 98.25 73 GLY A N 1
ATOM 549 C CA . GLY A 1 73 ? -5.720 -12.263 -3.028 1.00 98.25 73 GLY A CA 1
ATOM 550 C C . GLY A 1 73 ? -4.482 -13.107 -2.715 1.00 98.25 73 GLY A C 1
ATOM 551 O O . GLY A 1 73 ? -3.853 -12.998 -1.663 1.00 98.25 73 GLY A O 1
ATOM 552 N N . ARG A 1 74 ? -4.133 -13.992 -3.653 1.00 97.00 74 ARG A N 1
ATOM 553 C CA . ARG A 1 74 ? -3.051 -14.968 -3.483 1.00 97.00 74 ARG A CA 1
ATOM 554 C C . ARG A 1 74 ? -1.673 -14.321 -3.653 1.00 97.00 74 ARG A C 1
ATOM 556 O O . ARG A 1 74 ? -1.165 -14.205 -4.765 1.00 97.00 74 ARG A O 1
ATOM 563 N N . TRP A 1 75 ? -1.072 -13.936 -2.535 1.00 97.00 75 TRP A N 1
ATOM 564 C CA . TRP A 1 75 ? 0.297 -13.429 -2.464 1.00 97.00 75 TRP A CA 1
ATOM 565 C C . TRP A 1 75 ? 1.350 -14.545 -2.483 1.00 97.00 75 TRP A C 1
ATOM 567 O O . TRP A 1 75 ? 1.132 -15.629 -1.942 1.00 97.00 75 TRP A O 1
ATOM 577 N N . ASP A 1 76 ? 2.514 -14.246 -3.063 1.00 95.06 76 ASP A N 1
ATOM 578 C CA . ASP A 1 76 ? 3.745 -15.010 -2.846 1.00 95.06 76 ASP A CA 1
ATOM 579 C C . ASP A 1 76 ? 4.510 -14.405 -1.648 1.00 95.06 76 ASP A C 1
ATOM 581 O O . ASP A 1 76 ? 4.639 -13.176 -1.590 1.00 95.06 76 ASP A O 1
ATOM 585 N N . PRO A 1 77 ? 5.034 -15.202 -0.696 1.00 94.75 77 PRO A N 1
ATOM 586 C CA . PRO A 1 77 ? 5.813 -14.683 0.431 1.00 94.75 77 PRO A CA 1
ATOM 587 C C . PRO A 1 77 ? 7.005 -13.807 0.015 1.00 94.75 77 PRO A C 1
ATOM 589 O O . PRO A 1 77 ? 7.278 -12.810 0.682 1.00 94.75 77 PRO A O 1
ATOM 592 N N . THR A 1 78 ? 7.663 -14.117 -1.108 1.00 95.12 78 THR A N 1
ATOM 593 C CA . THR A 1 78 ? 8.798 -13.339 -1.641 1.00 95.12 78 THR A CA 1
ATOM 594 C C . THR A 1 78 ? 8.384 -11.978 -2.204 1.00 95.12 78 THR A C 1
ATOM 596 O O . THR A 1 78 ? 9.205 -11.068 -2.269 1.00 95.12 78 THR A O 1
ATOM 599 N N . HIS A 1 79 ? 7.103 -11.799 -2.546 1.00 95.94 79 HIS A N 1
ATOM 600 C CA . HIS A 1 79 ? 6.533 -10.499 -2.905 1.00 95.94 79 HIS A CA 1
ATOM 601 C C . HIS A 1 79 ? 6.074 -9.714 -1.665 1.00 95.94 79 HIS A C 1
ATOM 603 O O . HIS A 1 79 ? 5.986 -8.489 -1.719 1.00 95.94 79 HIS A O 1
ATOM 609 N N . GLN A 1 80 ? 5.779 -10.391 -0.547 1.00 97.19 80 GLN A N 1
ATOM 610 C CA . GLN A 1 80 ? 5.396 -9.729 0.704 1.00 97.19 80 GLN A CA 1
ATOM 611 C C . GLN A 1 80 ? 6.598 -9.223 1.509 1.00 97.19 80 GLN A C 1
ATOM 613 O O . GLN A 1 80 ? 6.492 -8.153 2.109 1.00 97.19 80 GLN A O 1
ATOM 618 N N . SER A 1 81 ? 7.719 -9.958 1.561 1.00 96.56 81 SER A N 1
ATOM 619 C CA . SER A 1 81 ? 8.856 -9.564 2.410 1.00 96.56 81 SER A CA 1
ATOM 620 C C . SER A 1 81 ? 9.418 -8.174 2.077 1.00 96.56 81 SER A C 1
ATOM 622 O O . SER A 1 81 ? 9.449 -7.370 3.002 1.00 96.56 81 SER A O 1
ATOM 624 N N . PRO A 1 82 ? 9.688 -7.775 0.813 1.00 96.88 82 PRO A N 1
ATOM 625 C CA . PRO A 1 82 ? 10.211 -6.434 0.525 1.00 96.88 82 PRO A CA 1
ATOM 626 C C . PRO A 1 82 ? 9.273 -5.301 0.956 1.00 96.88 82 PRO A C 1
ATOM 628 O O . PRO A 1 82 ? 9.716 -4.217 1.330 1.00 96.88 82 PRO A O 1
ATOM 631 N N . LEU A 1 83 ? 7.962 -5.556 0.917 1.00 97.56 83 LEU A N 1
ATOM 632 C CA . LEU A 1 83 ? 6.936 -4.603 1.326 1.00 97.56 83 LEU A CA 1
ATOM 633 C C . LEU A 1 83 ? 6.870 -4.491 2.860 1.00 97.56 83 LEU A C 1
ATOM 635 O O . LEU A 1 83 ? 6.739 -3.382 3.372 1.00 97.56 83 LEU A O 1
ATOM 639 N N . ARG A 1 84 ? 7.034 -5.599 3.601 1.00 96.69 84 ARG A N 1
ATOM 640 C CA . ARG A 1 84 ? 7.213 -5.572 5.067 1.00 96.69 84 ARG A CA 1
ATOM 641 C C . ARG A 1 84 ? 8.511 -4.869 5.459 1.00 96.69 84 ARG A C 1
ATOM 643 O O . ARG A 1 84 ? 8.481 -3.977 6.301 1.00 96.69 84 ARG A O 1
ATOM 650 N N . ASP A 1 85 ? 9.621 -5.231 4.823 1.00 94.94 85 ASP A N 1
ATOM 651 C CA . ASP A 1 85 ? 10.955 -4.700 5.106 1.00 94.94 85 ASP A CA 1
ATOM 652 C C . ASP A 1 85 ? 10.996 -3.181 4.872 1.00 94.94 85 ASP A C 1
ATOM 654 O O . ASP A 1 85 ? 11.475 -2.433 5.727 1.00 94.94 85 ASP A O 1
ATOM 658 N N . PHE A 1 86 ? 10.381 -2.700 3.783 1.00 94.81 86 PHE A N 1
ATOM 659 C CA . PHE A 1 86 ? 10.161 -1.272 3.556 1.00 94.81 86 PHE A CA 1
ATOM 660 C C . PHE A 1 86 ? 9.383 -0.621 4.710 1.00 94.81 86 PHE A C 1
ATOM 662 O O . PHE A 1 86 ? 9.877 0.336 5.306 1.00 94.81 86 PHE A O 1
ATOM 669 N N . LEU A 1 87 ? 8.207 -1.151 5.069 1.00 93.81 87 LEU A N 1
ATOM 670 C CA . LEU A 1 87 ? 7.356 -0.580 6.121 1.00 93.81 87 LEU A CA 1
ATOM 671 C C . LEU A 1 87 ? 8.032 -0.544 7.500 1.00 93.81 87 LEU A C 1
ATOM 673 O O . LEU A 1 87 ? 7.811 0.396 8.261 1.00 93.81 87 LEU A O 1
ATOM 677 N N . LEU A 1 88 ? 8.876 -1.529 7.814 1.00 93.31 88 LEU A N 1
ATOM 678 C CA . LEU A 1 88 ? 9.680 -1.558 9.038 1.00 93.31 88 LEU A CA 1
ATOM 679 C C . LEU A 1 88 ? 10.833 -0.537 8.981 1.00 93.31 88 LEU A C 1
ATOM 681 O O . LEU A 1 88 ? 11.067 0.189 9.949 1.00 93.31 88 LEU A O 1
ATOM 685 N N . SER A 1 89 ? 11.504 -0.408 7.830 1.00 92.62 89 SER A N 1
ATOM 686 C CA . SER A 1 89 ? 12.633 0.518 7.634 1.00 92.62 89 SER A CA 1
ATOM 687 C C . SER A 1 89 ? 12.266 2.011 7.713 1.00 92.62 89 SER A C 1
ATOM 689 O O . SER A 1 89 ? 13.141 2.843 7.950 1.00 92.62 89 SER A O 1
ATOM 691 N N . ILE A 1 90 ? 10.976 2.364 7.602 1.00 88.69 90 ILE A N 1
ATOM 692 C CA . ILE A 1 90 ? 10.448 3.727 7.826 1.00 88.69 90 ILE A CA 1
ATOM 693 C C . ILE A 1 90 ? 10.783 4.256 9.234 1.00 88.69 90 ILE A C 1
ATOM 695 O O . ILE A 1 90 ? 10.792 5.467 9.462 1.00 88.69 90 ILE A O 1
ATOM 699 N N . SER A 1 91 ? 11.019 3.380 10.215 1.00 88.00 91 SER A N 1
ATOM 700 C CA . SER A 1 91 ? 11.228 3.773 11.618 1.00 88.00 91 SER A CA 1
ATOM 701 C C . SER A 1 91 ? 12.372 3.041 12.317 1.00 88.00 91 SER A C 1
ATOM 703 O O . SER A 1 91 ? 12.414 3.006 13.552 1.00 88.00 91 SER A O 1
ATOM 705 N N . ASP A 1 92 ? 13.321 2.532 11.528 1.00 86.81 92 ASP A N 1
ATOM 706 C CA . ASP A 1 92 ? 14.615 2.041 12.002 1.00 86.81 92 ASP A CA 1
ATOM 707 C C . ASP A 1 92 ? 15.300 3.115 12.886 1.00 86.81 92 ASP A C 1
ATOM 709 O O . ASP A 1 92 ? 15.411 4.275 12.473 1.00 86.81 92 ASP A O 1
ATOM 713 N N . PRO A 1 93 ? 15.714 2.788 14.127 1.00 82.94 93 PRO A N 1
ATOM 714 C CA . PRO A 1 93 ? 16.384 3.733 15.015 1.00 82.94 93 PRO A CA 1
ATOM 715 C C . PRO A 1 93 ? 17.869 3.975 14.689 1.00 82.94 93 PRO A C 1
ATOM 717 O O . PRO A 1 93 ? 18.441 4.894 15.271 1.00 82.94 93 PRO A O 1
ATOM 720 N N . SER A 1 94 ? 18.509 3.161 13.840 1.00 85.25 94 SER A N 1
ATOM 721 C CA . SER A 1 94 ? 19.946 3.246 13.529 1.00 85.25 94 SER A CA 1
ATOM 722 C C . SER A 1 94 ? 20.318 2.713 12.121 1.00 85.25 94 SER A C 1
ATOM 724 O O . SER A 1 94 ? 21.272 1.931 12.002 1.00 85.25 94 SER A O 1
ATOM 726 N N . PRO A 1 95 ? 19.624 3.115 11.040 1.00 86.75 95 PRO A N 1
ATOM 727 C CA . PRO A 1 95 ? 19.902 2.607 9.700 1.00 86.75 95 PRO A CA 1
ATOM 728 C C . PRO A 1 95 ? 21.216 3.168 9.124 1.00 86.75 95 PRO A C 1
ATOM 730 O O . PRO A 1 95 ? 21.630 4.276 9.475 1.00 86.75 95 PRO A O 1
ATOM 733 N N . PRO A 1 96 ? 21.865 2.463 8.179 1.00 87.50 96 PRO A N 1
ATOM 734 C CA . PRO A 1 96 ? 22.968 3.024 7.405 1.00 87.50 96 PRO A CA 1
ATOM 735 C C . PRO A 1 96 ? 22.461 4.107 6.437 1.00 87.50 96 PRO A C 1
ATOM 737 O O . PRO A 1 96 ? 21.479 3.908 5.724 1.00 87.50 96 PRO A O 1
ATOM 740 N N . HIS A 1 97 ? 23.150 5.248 6.383 1.00 84.19 97 HIS A N 1
ATOM 741 C CA . HIS A 1 97 ? 22.771 6.370 5.519 1.00 84.19 97 HIS A CA 1
ATOM 742 C C . HIS A 1 97 ? 23.286 6.200 4.072 1.00 84.19 97 HIS A C 1
ATOM 744 O O . HIS A 1 97 ? 24.435 5.786 3.889 1.00 84.19 97 HIS A O 1
ATOM 750 N N . PRO A 1 98 ? 22.515 6.598 3.038 1.00 86.75 98 PRO A N 1
ATOM 751 C CA . PRO A 1 98 ? 21.143 7.110 3.100 1.00 86.75 98 PRO A CA 1
ATOM 752 C C . PRO A 1 98 ? 20.106 5.986 3.264 1.00 86.75 98 PRO A C 1
ATOM 754 O O . PRO A 1 98 ? 20.216 4.934 2.638 1.00 86.75 98 PRO A O 1
ATOM 757 N N . SER A 1 99 ? 19.067 6.242 4.060 1.00 89.50 99 SER A N 1
ATOM 758 C CA . SER A 1 99 ? 18.056 5.251 4.449 1.00 89.50 99 SER A CA 1
ATOM 759 C C . SER A 1 99 ? 16.616 5.649 4.105 1.00 89.50 99 SER A C 1
ATOM 761 O O . SER A 1 99 ? 16.309 6.808 3.811 1.00 89.50 99 SER A O 1
ATOM 763 N N . VAL A 1 100 ? 15.696 4.683 4.219 1.00 87.31 100 VAL A N 1
ATOM 764 C CA . VAL A 1 100 ? 14.245 4.935 4.151 1.00 87.31 100 VAL A CA 1
ATOM 765 C C . VAL A 1 100 ? 13.781 5.835 5.302 1.00 87.31 100 VAL A C 1
ATOM 767 O O . VAL A 1 100 ? 12.905 6.667 5.087 1.00 87.31 100 VAL A O 1
ATOM 770 N N . ALA A 1 101 ? 14.397 5.750 6.486 1.00 85.44 101 ALA A N 1
ATOM 771 C CA . ALA A 1 101 ? 14.093 6.641 7.605 1.00 85.44 101 ALA A CA 1
ATOM 772 C C . ALA A 1 101 ? 14.525 8.096 7.332 1.00 85.44 101 ALA A C 1
ATOM 774 O O . ALA A 1 101 ? 13.773 9.014 7.653 1.00 85.44 101 ALA A O 1
ATOM 775 N N . ASP A 1 102 ? 15.676 8.330 6.684 1.00 83.44 102 ASP A N 1
ATOM 776 C CA . ASP A 1 102 ? 16.106 9.678 6.261 1.00 83.44 102 ASP A CA 1
ATOM 777 C C . ASP A 1 102 ? 15.148 10.257 5.211 1.00 83.44 102 ASP A C 1
ATOM 779 O O . ASP A 1 102 ? 14.720 11.416 5.286 1.00 83.44 102 ASP A O 1
ATOM 783 N N . TRP A 1 103 ? 14.778 9.422 4.233 1.00 84.25 103 TRP A N 1
ATOM 784 C CA . TRP A 1 103 ? 13.808 9.773 3.203 1.00 84.25 103 TRP A CA 1
ATOM 785 C C . TRP A 1 103 ? 12.435 10.080 3.812 1.00 84.25 103 TRP A C 1
ATOM 787 O O . TRP A 1 103 ? 11.842 11.099 3.466 1.00 84.25 103 TRP A O 1
ATOM 797 N N . TRP A 1 104 ? 11.956 9.276 4.766 1.00 81.75 104 TRP A N 1
ATOM 798 C CA . TRP A 1 104 ? 10.682 9.499 5.450 1.00 81.75 104 TRP A CA 1
ATOM 799 C C . TRP A 1 104 ? 10.713 10.739 6.345 1.00 81.75 104 TRP A C 1
ATOM 801 O O . TRP A 1 104 ? 9.795 11.557 6.302 1.00 81.75 104 TRP A O 1
ATOM 811 N N . ALA A 1 105 ? 11.793 10.941 7.103 1.00 78.25 105 ALA A N 1
ATOM 812 C CA . ALA A 1 105 ? 11.988 12.134 7.920 1.00 78.25 105 ALA A CA 1
ATOM 813 C C . ALA A 1 105 ? 11.977 13.418 7.076 1.00 78.25 105 ALA A C 1
ATOM 815 O O . ALA A 1 105 ? 11.507 14.444 7.566 1.00 78.25 105 ALA A O 1
ATOM 816 N N . THR A 1 106 ? 12.435 13.340 5.819 1.00 69.62 106 THR A N 1
ATOM 817 C CA . THR A 1 106 ? 12.362 14.414 4.816 1.00 69.62 106 THR A CA 1
ATOM 818 C C . THR A 1 106 ? 10.964 14.529 4.194 1.00 69.62 106 THR A C 1
ATOM 820 O O . THR A 1 106 ? 10.422 15.628 4.095 1.00 69.62 106 THR A O 1
ATOM 823 N N . ALA A 1 107 ? 10.337 13.412 3.812 1.00 68.75 107 ALA A N 1
ATOM 824 C CA . ALA A 1 107 ? 8.987 13.362 3.246 1.00 68.75 107 ALA A CA 1
ATOM 825 C C . ALA A 1 107 ? 7.944 13.969 4.200 1.00 68.75 107 ALA A C 1
ATOM 827 O O . ALA A 1 107 ? 7.089 14.739 3.766 1.00 68.75 107 ALA A O 1
ATOM 828 N N . ALA A 1 108 ? 8.083 13.695 5.499 1.00 67.31 108 ALA A N 1
ATOM 829 C CA . ALA A 1 108 ? 7.238 14.203 6.574 1.00 67.31 108 ALA A CA 1
ATOM 830 C C . ALA A 1 108 ? 7.435 15.700 6.903 1.00 67.31 108 ALA A C 1
ATOM 832 O O . ALA A 1 108 ? 6.673 16.240 7.704 1.00 67.31 108 ALA A O 1
ATOM 833 N N . LEU A 1 109 ? 8.429 16.384 6.308 1.00 59.72 109 LEU A N 1
ATOM 834 C CA . LEU A 1 109 ? 8.549 17.854 6.378 1.00 59.72 109 LEU A CA 1
ATOM 835 C C . LEU A 1 109 ? 7.557 18.559 5.450 1.00 59.72 109 LEU A C 1
ATOM 837 O O . LEU A 1 109 ? 7.206 19.713 5.684 1.00 59.72 109 LEU A O 1
ATOM 841 N N . TYR A 1 110 ? 7.099 17.875 4.401 1.00 50.16 110 TYR A N 1
ATOM 842 C CA . TYR A 1 110 ? 6.045 18.366 3.525 1.00 50.16 110 TYR A CA 1
ATOM 843 C C . TYR A 1 110 ? 4.682 18.075 4.160 1.00 50.16 110 TYR A C 1
ATOM 845 O O . TYR A 1 110 ? 3.951 17.200 3.694 1.00 50.16 110 TYR A O 1
ATOM 853 N N . GLY A 1 111 ? 4.378 18.790 5.245 1.00 48.53 111 GLY A N 1
ATOM 854 C CA . GLY A 1 111 ? 3.046 18.800 5.845 1.00 48.53 111 GLY A CA 1
ATOM 855 C C . GLY A 1 111 ? 1.981 19.300 4.865 1.00 48.53 111 GLY A C 1
ATOM 856 O O . GLY A 1 111 ? 2.287 19.922 3.843 1.00 48.53 111 GLY A O 1
ATOM 857 N N . ASP A 1 112 ? 0.720 19.019 5.181 1.00 48.78 112 ASP A N 1
ATOM 858 C CA . ASP A 1 112 ? -0.414 19.514 4.406 1.00 48.78 112 ASP A CA 1
ATOM 859 C C . ASP A 1 112 ? -0.751 20.980 4.754 1.00 48.78 112 ASP A C 1
ATOM 861 O O . ASP A 1 112 ? -0.026 21.671 5.479 1.00 48.78 112 ASP A O 1
ATOM 865 N N . GLN A 1 113 ? -1.887 21.466 4.249 1.00 36.34 113 GLN A N 1
ATOM 866 C CA . GLN A 1 113 ? -2.379 22.829 4.482 1.00 36.34 113 GLN A CA 1
ATOM 867 C C . GLN A 1 113 ? -2.605 23.181 5.970 1.00 36.34 113 GLN A C 1
ATOM 869 O O . GLN A 1 113 ? -2.809 24.353 6.282 1.00 36.34 113 GLN A O 1
ATOM 874 N N . THR A 1 114 ? -2.567 22.218 6.901 1.00 41.66 114 THR A N 1
ATOM 875 C CA . THR A 1 114 ? -2.756 22.468 8.341 1.00 41.66 114 THR A CA 1
ATOM 876 C C . THR A 1 114 ? -1.474 22.789 9.110 1.00 41.66 114 THR A C 1
ATOM 878 O O . THR A 1 114 ? -1.553 23.103 10.299 1.00 41.66 114 THR A O 1
ATOM 881 N N . LEU A 1 115 ? -0.301 22.710 8.466 1.00 44.06 115 LEU A N 1
ATOM 882 C CA . LEU A 1 115 ? 1.025 22.849 9.096 1.00 44.06 115 LEU A CA 1
ATOM 883 C C . LEU A 1 115 ? 1.324 21.795 10.186 1.00 44.06 115 LEU A C 1
ATOM 885 O O . LEU A 1 115 ? 2.291 21.933 10.940 1.00 44.06 115 LEU A O 1
ATOM 889 N N . ALA A 1 116 ? 0.530 20.723 10.274 1.00 47.56 116 ALA A N 1
ATOM 890 C CA . ALA A 1 116 ? 0.839 19.570 11.109 1.00 47.56 116 ALA A CA 1
ATOM 891 C C . ALA A 1 116 ? 1.869 18.669 10.407 1.00 47.56 116 ALA A C 1
ATOM 893 O O . ALA A 1 116 ? 1.661 18.225 9.278 1.00 47.56 116 ALA A O 1
ATOM 894 N N . ASN A 1 117 ? 2.979 18.367 11.086 1.00 51.94 117 ASN A N 1
ATOM 895 C CA . ASN A 1 117 ? 3.956 17.403 10.579 1.00 51.94 117 ASN A CA 1
ATOM 896 C C . ASN A 1 117 ? 3.347 15.995 10.549 1.00 51.94 117 ASN A C 1
ATOM 898 O O . ASN A 1 117 ? 2.793 15.540 11.555 1.00 51.94 117 ASN A O 1
ATOM 902 N N . VAL A 1 118 ? 3.548 15.276 9.443 1.00 57.97 118 VAL A N 1
ATOM 903 C CA . VAL A 1 118 ? 3.289 13.832 9.386 1.00 57.97 118 VAL A CA 1
ATOM 904 C C . VAL A 1 118 ? 4.180 13.134 10.418 1.00 57.97 118 VAL A C 1
ATOM 906 O O . VAL A 1 118 ? 5.320 13.531 10.680 1.00 57.97 118 VAL A O 1
ATOM 909 N N . THR A 1 119 ? 3.653 12.089 11.047 1.00 67.19 119 THR A N 1
ATOM 910 C CA . THR A 1 119 ? 4.378 11.348 12.079 1.00 67.19 119 THR A CA 1
ATOM 911 C C . THR A 1 119 ? 5.631 10.664 11.528 1.00 67.19 119 THR A C 1
ATOM 913 O O . THR A 1 119 ? 5.595 9.862 10.593 1.00 67.19 119 THR A O 1
ATOM 916 N N . ARG A 1 120 ? 6.778 10.954 12.149 1.00 70.50 120 ARG A N 1
ATOM 917 C CA . ARG A 1 120 ? 8.075 10.350 11.796 1.00 70.50 120 ARG A CA 1
ATOM 918 C C . ARG A 1 120 ? 8.240 8.919 12.320 1.00 70.50 120 ARG A C 1
ATOM 920 O O . ARG A 1 120 ? 9.325 8.363 12.194 1.00 70.50 120 ARG A O 1
ATOM 927 N N . ARG A 1 121 ? 7.214 8.342 12.960 1.00 81.19 121 ARG A N 1
ATOM 928 C CA . ARG A 1 121 ? 7.239 6.964 13.463 1.00 81.19 121 ARG A CA 1
ATOM 929 C C . ARG A 1 121 ? 6.002 6.195 13.023 1.00 81.19 121 ARG A C 1
ATOM 931 O O . ARG A 1 121 ? 4.890 6.538 13.415 1.00 81.19 121 ARG A O 1
ATOM 938 N N . VAL A 1 122 ? 6.224 5.125 12.273 1.00 85.38 122 VAL A N 1
ATOM 939 C CA . VAL A 1 122 ? 5.227 4.130 11.874 1.00 85.38 122 VAL A CA 1
ATOM 940 C C . VAL A 1 122 ? 5.582 2.813 12.561 1.00 85.38 122 VAL A C 1
ATOM 942 O O . VAL A 1 122 ? 6.755 2.476 12.703 1.00 85.38 122 VAL A O 1
ATOM 945 N N . ALA A 1 123 ? 4.576 2.079 13.021 1.00 91.00 123 ALA A N 1
ATOM 946 C CA . ALA A 1 123 ? 4.722 0.753 13.601 1.00 91.00 123 ALA A CA 1
ATOM 947 C C . ALA A 1 123 ? 3.754 -0.204 12.901 1.00 91.00 123 ALA A C 1
ATOM 949 O O . ALA A 1 123 ? 2.545 0.032 12.907 1.00 91.00 123 ALA A O 1
ATOM 950 N N . LEU A 1 124 ? 4.279 -1.284 12.319 1.00 94.06 124 LEU A N 1
ATOM 951 C CA . LEU A 1 124 ? 3.468 -2.379 11.788 1.00 94.06 124 LEU A CA 1
ATOM 952 C C . LEU A 1 124 ? 2.779 -3.080 12.969 1.00 94.06 124 LEU A C 1
ATOM 954 O O . LEU A 1 124 ? 3.427 -3.750 13.770 1.00 94.06 124 LEU A O 1
ATOM 958 N N . ALA A 1 125 ? 1.479 -2.837 13.123 1.00 95.44 125 ALA A N 1
ATOM 959 C CA . ALA A 1 125 ? 0.713 -3.139 14.334 1.00 95.44 125 ALA A CA 1
ATOM 960 C C . ALA A 1 125 ? -0.205 -4.366 14.198 1.00 95.44 125 ALA A C 1
ATOM 962 O O . ALA A 1 125 ? -0.774 -4.818 15.191 1.00 95.44 125 ALA A O 1
ATOM 963 N N . GLY A 1 126 ? -0.355 -4.895 12.983 1.00 97.12 126 GLY A N 1
ATOM 964 C CA . GLY A 1 126 ? -1.092 -6.119 12.690 1.00 97.12 126 GLY A CA 1
ATOM 965 C C . GLY A 1 126 ? -1.161 -6.387 11.188 1.00 97.12 126 GLY A C 1
ATOM 966 O O . GLY A 1 126 ? -1.031 -5.470 10.374 1.00 97.12 126 GLY A O 1
ATOM 967 N N . GLU A 1 127 ? -1.372 -7.648 10.825 1.00 98.12 127 GLU A N 1
ATOM 968 C CA . GLU A 1 127 ? -1.512 -8.090 9.440 1.00 98.12 127 GLU A CA 1
ATOM 969 C C . GLU A 1 127 ? -2.651 -9.106 9.316 1.00 98.12 127 GLU A C 1
ATOM 971 O O . GLU A 1 127 ? -2.751 -10.020 10.131 1.00 98.12 127 GLU A O 1
ATOM 976 N N . ALA A 1 128 ? -3.460 -8.984 8.266 1.00 98.25 128 ALA A N 1
ATOM 977 C CA . ALA A 1 128 ? -4.524 -9.923 7.914 1.00 98.25 128 ALA A CA 1
ATOM 978 C C . ALA A 1 128 ? -4.435 -10.309 6.431 1.00 98.25 128 ALA A C 1
ATOM 980 O O . ALA A 1 128 ? -3.851 -9.582 5.625 1.00 98.25 128 ALA A O 1
ATOM 981 N N . THR A 1 129 ? -4.978 -11.469 6.053 1.00 98.38 129 THR A N 1
ATOM 982 C CA . THR A 1 129 ? -4.844 -12.013 4.690 1.00 98.38 129 THR A CA 1
ATOM 983 C C . THR A 1 129 ? -6.146 -12.633 4.193 1.00 98.38 129 THR A C 1
ATOM 985 O O . THR A 1 129 ? -6.554 -13.687 4.670 1.00 98.38 129 THR A O 1
ATOM 988 N N . ASP A 1 130 ? -6.738 -12.044 3.153 1.00 98.25 130 ASP A N 1
ATOM 989 C CA . ASP A 1 130 ? -7.783 -12.683 2.351 1.00 98.25 130 ASP A CA 1
ATOM 990 C C . ASP A 1 130 ? -7.143 -13.369 1.137 1.00 98.25 130 ASP A C 1
ATOM 992 O O . ASP A 1 130 ? -7.188 -12.877 0.008 1.00 98.25 130 ASP A O 1
ATOM 996 N N . ALA A 1 131 ? -6.543 -14.537 1.369 1.00 97.12 131 ALA A N 1
ATOM 997 C CA . ALA A 1 131 ? -5.941 -15.342 0.305 1.00 97.12 131 ALA A CA 1
ATOM 998 C C . ALA A 1 131 ? -6.973 -15.875 -0.710 1.00 97.12 131 ALA A C 1
ATOM 1000 O O . ALA A 1 131 ? -6.587 -16.313 -1.797 1.00 97.12 131 ALA A O 1
ATOM 1001 N N . SER A 1 132 ? -8.268 -15.848 -0.367 1.00 96.75 132 SER A N 1
ATOM 1002 C CA . SER A 1 132 ? -9.356 -16.327 -1.224 1.00 96.75 132 SER A CA 1
ATOM 1003 C C . SER A 1 132 ? -9.758 -15.323 -2.307 1.00 96.75 132 SER A C 1
ATOM 1005 O O . SER A 1 132 ? -10.301 -15.734 -3.330 1.00 96.75 132 SER A O 1
ATOM 1007 N N . ALA A 1 133 ? -9.461 -14.033 -2.092 1.00 97.00 133 ALA A N 1
ATOM 1008 C CA . ALA A 1 133 ? -10.082 -12.914 -2.794 1.00 97.00 133 ALA A CA 1
ATOM 1009 C C . ALA A 1 133 ? -11.619 -13.008 -2.719 1.00 97.00 133 ALA A C 1
ATOM 1011 O O . ALA A 1 133 ? -12.290 -13.272 -3.717 1.00 97.00 133 ALA A O 1
ATOM 1012 N N . SER A 1 134 ? -12.172 -12.798 -1.523 1.00 97.19 134 SER A N 1
ATOM 1013 C CA . SER A 1 134 ? -13.586 -13.017 -1.174 1.00 97.19 134 SER A CA 1
ATOM 1014 C C . SER A 1 134 ? -14.604 -12.257 -2.036 1.00 97.19 134 SER A C 1
ATOM 1016 O O . SER A 1 134 ? -15.735 -12.716 -2.186 1.00 97.19 134 SER A O 1
ATOM 1018 N N . LEU A 1 135 ? -14.212 -11.129 -2.644 1.00 97.94 135 LEU A N 1
ATOM 1019 C CA . LEU A 1 135 ? -15.025 -10.343 -3.587 1.00 97.94 135 LEU A CA 1
ATOM 1020 C C . LEU A 1 135 ? -14.587 -10.525 -5.057 1.00 97.94 135 LEU A C 1
ATOM 1022 O O . LEU A 1 135 ? -15.014 -9.789 -5.945 1.00 97.94 135 LEU A O 1
ATOM 1026 N N . GLY A 1 136 ? -13.730 -11.509 -5.333 1.00 98.12 136 GLY A N 1
ATOM 1027 C CA . GLY A 1 136 ? -13.171 -11.809 -6.648 1.00 98.12 136 GLY A CA 1
ATOM 1028 C C . GLY A 1 136 ? -11.982 -10.928 -7.048 1.00 98.12 136 GLY A C 1
ATOM 1029 O O . GLY A 1 136 ? -11.464 -10.117 -6.279 1.00 98.12 136 GLY A O 1
ATOM 1030 N N . ALA A 1 137 ? -11.522 -11.105 -8.289 1.00 97.06 137 ALA A N 1
ATOM 1031 C CA . ALA A 1 137 ? -10.339 -10.430 -8.833 1.00 97.06 137 ALA A CA 1
ATOM 1032 C C . ALA A 1 137 ? -10.626 -9.066 -9.500 1.00 97.06 137 ALA A C 1
ATOM 1034 O O . ALA A 1 137 ? -9.704 -8.461 -10.043 1.00 97.06 137 ALA A O 1
ATOM 1035 N N . SER A 1 138 ? -11.868 -8.573 -9.464 1.00 97.88 138 SER A N 1
ATOM 1036 C CA . SER A 1 138 ? -12.284 -7.301 -10.077 1.00 97.88 138 SER A CA 1
ATOM 1037 C C . SER A 1 138 ? -13.056 -6.466 -9.060 1.00 97.88 138 SER A C 1
ATOM 1039 O O . SER A 1 138 ? -14.171 -6.831 -8.703 1.00 97.88 138 SER A O 1
ATOM 1041 N N . LEU A 1 139 ? -12.473 -5.356 -8.601 1.00 98.38 139 LEU A N 1
ATOM 1042 C CA . LEU A 1 139 ? -12.970 -4.582 -7.455 1.00 98.38 139 LEU A CA 1
ATOM 1043 C C . LEU A 1 139 ? -13.248 -3.120 -7.822 1.00 98.38 139 LEU A C 1
ATOM 1045 O O . LEU A 1 139 ? -12.472 -2.494 -8.544 1.00 98.38 139 LEU A O 1
ATOM 1049 N N . THR A 1 140 ? -14.299 -2.528 -7.259 1.00 97.94 140 THR A N 1
ATOM 1050 C CA . THR A 1 140 ? -14.470 -1.067 -7.224 1.00 97.94 140 THR A CA 1
ATOM 1051 C C . THR A 1 140 ? -13.713 -0.447 -6.047 1.00 97.94 140 THR A C 1
ATOM 1053 O O . THR A 1 140 ? -13.275 -1.136 -5.124 1.00 97.94 140 THR A O 1
ATOM 1056 N N . ARG A 1 141 ? -13.610 0.889 -6.016 1.00 95.06 141 ARG A N 1
ATOM 1057 C CA . ARG A 1 141 ? -13.058 1.614 -4.851 1.00 95.06 141 ARG A CA 1
ATOM 1058 C C . ARG A 1 141 ? -13.896 1.411 -3.574 1.00 95.06 141 ARG A C 1
ATOM 1060 O O . ARG A 1 141 ? -13.359 1.533 -2.476 1.00 95.06 141 ARG A O 1
ATOM 1067 N N . LEU A 1 142 ? -15.183 1.071 -3.716 1.00 96.62 142 LEU A N 1
ATOM 1068 C CA . LEU A 1 142 ? -16.079 0.717 -2.610 1.00 96.62 142 LEU A CA 1
ATOM 1069 C C . LEU A 1 142 ? -15.832 -0.713 -2.105 1.00 96.62 142 LEU A C 1
ATOM 1071 O O . LEU A 1 142 ? -15.953 -0.968 -0.910 1.00 96.62 142 LEU A O 1
ATOM 1075 N N . ASP A 1 143 ? -15.433 -1.636 -2.982 1.00 98.38 143 ASP A N 1
ATOM 1076 C CA . ASP A 1 143 ? -15.114 -3.012 -2.587 1.00 98.38 143 ASP A CA 1
ATOM 1077 C C . ASP A 1 143 ? -13.850 -3.088 -1.727 1.00 98.38 143 ASP A C 1
ATOM 1079 O O . ASP A 1 143 ? -13.795 -3.907 -0.818 1.00 98.38 143 ASP A O 1
ATOM 1083 N N . ILE A 1 144 ? -12.896 -2.165 -1.892 1.00 98.25 144 ILE A N 1
ATOM 1084 C CA . ILE A 1 144 ? -11.772 -2.013 -0.949 1.00 98.25 144 ILE A CA 1
ATOM 1085 C C . ILE A 1 144 ? -12.267 -1.718 0.478 1.00 98.25 144 ILE A C 1
ATOM 1087 O O . ILE A 1 144 ? -11.757 -2.294 1.438 1.00 98.25 144 ILE A O 1
ATOM 1091 N N . GLN A 1 145 ? -13.302 -0.882 0.634 1.00 97.44 145 GLN A N 1
ATOM 1092 C CA . GLN A 1 145 ? -13.904 -0.644 1.950 1.00 97.44 145 GLN A CA 1
ATOM 1093 C C . GLN A 1 145 ? -14.661 -1.870 2.472 1.00 97.44 145 GLN A C 1
ATOM 1095 O O . GLN A 1 145 ? -14.660 -2.095 3.675 1.00 97.44 145 GLN A O 1
ATOM 1100 N N . ARG A 1 146 ? -15.277 -2.680 1.597 1.00 98.12 146 ARG A N 1
ATOM 1101 C CA . ARG A 1 146 ? -15.939 -3.946 1.976 1.00 98.12 146 ARG A CA 1
ATOM 1102 C C . ARG A 1 146 ? -14.937 -5.014 2.422 1.00 98.12 146 ARG A C 1
ATOM 1104 O O . ARG A 1 146 ? -15.193 -5.696 3.407 1.00 98.12 146 ARG A O 1
ATOM 1111 N N . VAL A 1 147 ? -13.794 -5.120 1.745 1.00 98.19 147 VAL A N 1
ATOM 1112 C CA . VAL A 1 147 ? -12.665 -5.985 2.130 1.00 98.19 147 VAL A CA 1
ATOM 1113 C C . VAL A 1 147 ? -12.143 -5.600 3.517 1.00 98.19 147 VAL A C 1
ATOM 1115 O O . VAL A 1 147 ? -11.990 -6.462 4.379 1.00 98.19 147 VAL A O 1
ATOM 1118 N N . LEU A 1 148 ? -11.956 -4.300 3.773 1.00 97.31 148 LEU A N 1
ATOM 1119 C CA . LEU A 1 148 ? -11.562 -3.815 5.097 1.00 97.31 148 LEU A CA 1
ATOM 1120 C C . LEU A 1 148 ? -12.670 -4.013 6.152 1.00 97.31 148 LEU A C 1
ATOM 1122 O O . LEU A 1 148 ? -12.370 -4.400 7.278 1.00 97.31 148 LEU A O 1
ATOM 1126 N N . ALA A 1 149 ? -13.945 -3.830 5.787 1.00 97.31 149 ALA A N 1
ATOM 1127 C CA . ALA A 1 149 ? -15.088 -4.117 6.659 1.00 97.31 149 ALA A CA 1
ATOM 1128 C C . ALA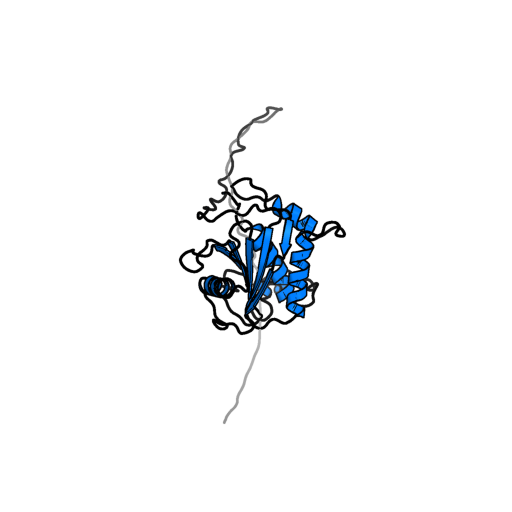 A 1 149 ? -15.117 -5.584 7.104 1.00 97.31 149 ALA A C 1
ATOM 1130 O O . ALA A 1 149 ? -15.350 -5.857 8.277 1.00 97.31 149 ALA A O 1
ATOM 1131 N N . ALA A 1 150 ? -14.859 -6.518 6.183 1.00 97.69 150 ALA A N 1
ATOM 1132 C CA . ALA A 1 150 ? -14.839 -7.947 6.468 1.00 97.69 150 ALA A CA 1
ATOM 1133 C C . ALA A 1 150 ? -13.726 -8.314 7.462 1.00 97.69 150 ALA A C 1
ATOM 1135 O O . ALA A 1 150 ? -14.014 -8.960 8.465 1.00 97.69 150 ALA A O 1
ATOM 1136 N N . ALA A 1 151 ? -12.495 -7.836 7.244 1.00 97.75 151 ALA A N 1
ATOM 1137 C CA . ALA A 1 151 ? -11.371 -8.081 8.156 1.00 97.75 151 ALA A CA 1
ATOM 1138 C C . ALA A 1 151 ? -11.603 -7.492 9.563 1.00 97.75 151 ALA A C 1
ATOM 1140 O O . ALA A 1 151 ? -11.255 -8.114 10.566 1.00 97.75 151 ALA A O 1
ATOM 1141 N N . VAL A 1 152 ? -12.235 -6.315 9.657 1.00 96.75 152 VAL A N 1
ATOM 1142 C CA . VAL A 1 152 ? -12.597 -5.700 10.947 1.00 96.75 152 VAL A CA 1
ATOM 1143 C C . VAL A 1 152 ? -13.755 -6.443 11.629 1.00 96.75 152 VAL A C 1
ATOM 1145 O O . VAL A 1 152 ? -13.718 -6.657 12.838 1.00 96.75 152 VAL A O 1
ATOM 1148 N N . ALA A 1 153 ? -14.766 -6.886 10.876 1.00 96.50 153 ALA A N 1
ATOM 1149 C CA . ALA A 1 153 ? -15.912 -7.626 11.412 1.00 96.50 153 ALA A CA 1
ATOM 1150 C C . ALA A 1 153 ? -15.570 -9.069 11.831 1.00 96.50 153 ALA A C 1
ATOM 1152 O O . ALA A 1 153 ? -16.190 -9.595 12.753 1.00 96.50 153 ALA A O 1
ATOM 1153 N N . ALA A 1 154 ? -14.585 -9.696 11.182 1.00 96.38 154 ALA A N 1
ATOM 1154 C CA . ALA A 1 154 ? -14.029 -10.990 11.580 1.00 96.38 154 ALA A CA 1
ATOM 1155 C C . ALA A 1 154 ? -13.135 -10.899 12.832 1.00 96.38 154 ALA A C 1
ATOM 1157 O O . ALA A 1 154 ? -12.937 -11.897 13.521 1.00 96.38 154 ALA A O 1
ATOM 1158 N N . GLY A 1 155 ? -12.616 -9.704 13.141 1.00 96.19 155 GLY A N 1
ATOM 1159 C CA . GLY A 1 155 ? -11.633 -9.481 14.202 1.00 96.19 155 GLY A CA 1
ATOM 1160 C C . GLY A 1 155 ? -10.180 -9.725 13.776 1.00 96.19 155 GLY A C 1
ATOM 1161 O O . GLY A 1 155 ? -9.291 -9.625 14.620 1.00 96.19 155 GLY A O 1
ATOM 1162 N N . ASP A 1 156 ? -9.927 -9.994 12.489 1.00 97.31 156 ASP A N 1
ATOM 1163 C CA . ASP A 1 156 ? -8.578 -10.161 11.928 1.00 97.31 156 ASP A CA 1
ATOM 1164 C C . ASP A 1 156 ? -7.757 -8.863 12.030 1.00 97.31 156 ASP A C 1
ATOM 1166 O O . ASP A 1 156 ? -6.539 -8.902 12.197 1.00 97.31 156 ASP A O 1
ATOM 1170 N N . LEU A 1 157 ? -8.427 -7.705 11.952 1.00 97.31 157 LEU A N 1
ATOM 1171 C CA . LEU A 1 157 ? -7.856 -6.382 12.220 1.00 97.31 157 LEU A CA 1
ATOM 1172 C C . LEU A 1 157 ? -8.723 -5.613 13.236 1.00 97.31 157 LEU A C 1
ATOM 1174 O O . LEU A 1 157 ? -9.950 -5.693 13.180 1.00 97.31 157 LEU A O 1
ATOM 1178 N N . PRO A 1 158 ? -8.128 -4.826 14.150 1.00 96.25 158 PRO A N 1
ATOM 1179 C CA . PRO A 1 158 ? -8.889 -4.013 15.094 1.00 96.25 158 PRO A CA 1
ATOM 1180 C C . PRO A 1 158 ? -9.524 -2.792 14.412 1.00 96.25 158 PRO A C 1
ATOM 1182 O O . PRO A 1 158 ? -8.980 -2.252 13.454 1.00 96.25 158 PRO A O 1
ATOM 1185 N N . ALA A 1 159 ? -10.619 -2.278 14.977 1.00 93.44 159 ALA A N 1
ATOM 1186 C CA . ALA A 1 159 ? -11.199 -0.983 14.610 1.00 93.44 159 ALA A CA 1
ATOM 1187 C C . ALA A 1 159 ? -10.482 0.189 15.318 1.00 93.44 159 ALA A C 1
ATOM 1189 O O . ALA A 1 159 ? -11.061 0.908 16.138 1.00 93.44 159 ALA A O 1
ATOM 1190 N N . ASP A 1 160 ? -9.191 0.371 15.047 1.00 90.44 160 ASP A N 1
ATOM 1191 C CA . ASP A 1 160 ? -8.388 1.438 15.648 1.00 90.44 160 ASP A CA 1
ATOM 1192 C C . ASP A 1 160 ? -8.678 2.816 15.029 1.00 90.44 160 ASP A C 1
ATOM 1194 O O . ASP A 1 160 ? -8.045 3.247 14.065 1.00 90.44 160 ASP A O 1
ATOM 1198 N N . THR A 1 161 ? -9.626 3.527 15.636 1.00 86.69 161 THR A N 1
ATOM 1199 C CA . THR A 1 161 ? -9.972 4.929 15.348 1.00 86.69 161 THR A CA 1
ATOM 1200 C C . THR A 1 161 ? -9.039 5.951 16.011 1.00 86.69 161 THR A C 1
ATOM 1202 O O . THR A 1 161 ? -9.242 7.153 15.852 1.00 86.69 161 THR A O 1
ATOM 1205 N N . ARG A 1 162 ? -8.034 5.522 16.791 1.00 81.62 162 ARG A N 1
ATOM 1206 C CA . ARG A 1 162 ? -7.195 6.402 17.629 1.00 81.62 162 ARG A CA 1
ATOM 1207 C C . ARG A 1 162 ? -5.710 6.191 17.348 1.00 81.62 162 ARG A C 1
ATOM 1209 O O . ARG A 1 162 ? -4.930 5.847 18.240 1.00 81.62 162 ARG A O 1
ATOM 1216 N N . GLY A 1 163 ? -5.342 6.450 16.094 1.00 79.88 163 GLY A N 1
ATOM 1217 C CA . GLY A 1 163 ? -3.970 6.359 15.594 1.00 79.88 163 GLY A CA 1
ATOM 1218 C C . GLY A 1 163 ? -3.679 5.142 14.720 1.00 79.88 163 GLY A C 1
ATOM 1219 O O . GLY A 1 163 ? -2.505 4.845 14.504 1.00 79.88 163 GLY A O 1
ATOM 1220 N N . GLY A 1 164 ? -4.718 4.463 14.231 1.00 87.88 164 GLY A N 1
ATOM 1221 C CA . GLY A 1 164 ? -4.612 3.382 13.258 1.00 87.88 164 GLY A CA 1
ATOM 1222 C C . GLY A 1 164 ? -4.765 3.879 11.822 1.00 87.88 164 GLY A C 1
ATOM 1223 O O . GLY A 1 164 ? -5.589 4.752 11.554 1.00 87.88 164 GLY A O 1
ATOM 1224 N N . ALA A 1 165 ? -4.004 3.296 10.901 1.00 91.69 165 ALA A N 1
ATOM 1225 C CA . ALA A 1 165 ? -4.183 3.419 9.457 1.00 91.69 165 ALA A CA 1
ATOM 1226 C C . ALA A 1 165 ? -4.088 2.040 8.797 1.00 91.69 165 ALA A C 1
ATOM 1228 O O . ALA A 1 165 ? -3.379 1.164 9.291 1.00 91.69 165 ALA A O 1
ATOM 1229 N N . TYR A 1 166 ? -4.779 1.849 7.675 1.00 95.81 166 TYR A N 1
ATOM 1230 C CA . TYR A 1 166 ? -4.911 0.538 7.029 1.00 95.81 166 TYR A CA 1
ATOM 1231 C C . TYR A 1 166 ? -4.318 0.568 5.623 1.00 95.81 166 TYR A C 1
ATOM 1233 O O . TYR A 1 166 ? -4.540 1.518 4.879 1.00 95.81 166 TYR A O 1
ATOM 1241 N N . LEU A 1 167 ? -3.578 -0.467 5.236 1.00 97.81 167 LEU A N 1
ATOM 1242 C CA . LEU A 1 167 ? -2.949 -0.578 3.923 1.00 97.81 167 LEU A CA 1
ATOM 1243 C C . LEU A 1 167 ? -3.416 -1.864 3.236 1.00 97.81 167 LEU A C 1
ATOM 1245 O O . LEU A 1 167 ? -2.965 -2.959 3.567 1.00 97.81 167 LEU A O 1
ATOM 1249 N N . VAL A 1 168 ? -4.339 -1.730 2.284 1.00 98.50 168 VAL A N 1
ATOM 1250 C CA . VAL A 1 168 ? -4.890 -2.852 1.515 1.00 98.50 168 VAL A CA 1
ATOM 1251 C C . VAL A 1 168 ? -4.002 -3.111 0.297 1.00 98.50 168 VAL A C 1
ATOM 1253 O O . VAL A 1 168 ? -3.932 -2.292 -0.618 1.00 98.50 168 VAL A O 1
ATOM 1256 N N . LEU A 1 169 ? -3.325 -4.256 0.266 1.00 98.75 169 LEU A N 1
ATOM 1257 C CA . LEU A 1 169 ? -2.382 -4.621 -0.792 1.00 98.75 169 LEU A CA 1
ATOM 1258 C C . LEU A 1 169 ? -2.969 -5.753 -1.636 1.00 98.75 169 LEU A C 1
ATOM 1260 O O . LEU A 1 169 ? -3.101 -6.889 -1.175 1.00 98.75 169 LEU A O 1
ATOM 1264 N N . THR A 1 170 ? -3.333 -5.452 -2.885 1.00 98.56 170 THR A N 1
ATOM 1265 C CA . THR A 1 170 ? -3.945 -6.441 -3.789 1.00 98.56 170 THR A CA 1
ATOM 1266 C C . THR A 1 170 ? -2.897 -7.168 -4.629 1.00 98.56 170 THR A C 1
ATOM 1268 O O . THR A 1 170 ? -2.120 -6.527 -5.341 1.00 98.56 170 THR A O 1
ATOM 1271 N N . ALA A 1 171 ? -2.927 -8.499 -4.558 1.00 97.88 171 ALA A N 1
ATOM 1272 C CA . ALA A 1 171 ? -2.011 -9.437 -5.200 1.00 97.88 171 ALA A CA 1
ATOM 1273 C C . ALA A 1 171 ? -1.964 -9.326 -6.742 1.00 97.88 171 ALA A C 1
ATOM 1275 O O . ALA A 1 171 ? -2.903 -8.804 -7.356 1.00 97.88 171 ALA A O 1
ATOM 1276 N N . PRO A 1 172 ? -0.920 -9.888 -7.392 1.00 96.88 172 PRO A N 1
ATOM 1277 C CA . PRO A 1 172 ? -0.872 -10.045 -8.844 1.00 96.88 172 PRO A CA 1
ATOM 1278 C C . PRO A 1 172 ? -2.169 -10.627 -9.427 1.00 96.88 172 PRO A C 1
ATOM 1280 O O . PRO A 1 172 ? -2.756 -11.567 -8.894 1.00 96.88 172 PRO A O 1
ATOM 1283 N N . GLY A 1 173 ? -2.619 -10.064 -10.549 1.00 95.06 173 GLY A N 1
ATOM 1284 C CA . GLY A 1 173 ? -3.842 -10.477 -11.245 1.00 95.06 173 GLY A CA 1
ATOM 1285 C C . GLY A 1 173 ? -5.109 -9.732 -10.812 1.00 95.06 173 GLY A C 1
ATOM 1286 O O . GLY A 1 173 ? -5.960 -9.484 -11.670 1.00 95.06 173 GLY A O 1
ATOM 1287 N N . VAL A 1 174 ? -5.208 -9.287 -9.553 1.00 97.62 174 VAL A N 1
ATOM 1288 C CA . VAL A 1 174 ? -6.339 -8.470 -9.074 1.00 97.62 174 VAL A CA 1
ATOM 1289 C C . VAL A 1 174 ? -6.376 -7.126 -9.817 1.00 97.62 174 VAL A C 1
ATOM 1291 O O . VAL A 1 174 ? -5.343 -6.527 -10.120 1.00 97.62 174 VAL A O 1
ATOM 1294 N N . ASN A 1 175 ? -7.576 -6.654 -10.150 1.00 96.25 175 ASN A N 1
ATOM 1295 C CA . ASN A 1 175 ? -7.814 -5.424 -10.891 1.00 96.25 175 ASN A CA 1
ATOM 1296 C C . ASN A 1 175 ? -8.807 -4.527 -10.142 1.00 96.25 175 ASN A C 1
ATOM 1298 O O . ASN A 1 175 ? -10.015 -4.769 -10.165 1.00 96.25 175 ASN A O 1
ATOM 1302 N N . VAL A 1 176 ? -8.314 -3.439 -9.556 1.00 97.69 176 VAL A N 1
ATOM 1303 C CA . VAL A 1 176 ? -9.171 -2.394 -8.978 1.00 97.69 176 VAL A CA 1
ATOM 1304 C C . VAL A 1 176 ? -9.568 -1.379 -10.056 1.00 97.69 176 VAL A C 1
ATOM 1306 O O . VAL A 1 176 ? -8.849 -1.166 -11.032 1.00 97.69 176 VAL A O 1
ATOM 1309 N N . GLN A 1 177 ? -10.737 -0.766 -9.902 1.00 96.50 177 GLN A N 1
ATOM 1310 C CA . GLN A 1 177 ? -11.228 0.317 -10.749 1.00 96.50 177 GLN A CA 1
ATOM 1311 C C . GLN A 1 177 ? -10.169 1.424 -10.927 1.00 96.50 177 GLN A C 1
ATOM 1313 O O . GLN A 1 177 ? -9.558 1.881 -9.963 1.00 96.50 177 GLN A O 1
ATOM 1318 N N . ASP A 1 178 ? -9.976 1.844 -12.180 1.00 94.88 178 ASP A N 1
ATOM 1319 C CA . ASP A 1 178 ? -9.040 2.887 -12.637 1.00 94.88 178 ASP A CA 1
ATOM 1320 C C . ASP A 1 178 ? -7.537 2.618 -12.398 1.00 94.88 178 ASP A C 1
ATOM 1322 O O . ASP A 1 178 ? -6.687 3.428 -12.799 1.00 94.88 178 ASP A O 1
ATOM 1326 N N . PHE A 1 179 ? -7.195 1.439 -11.860 1.00 96.38 179 PHE A N 1
ATOM 1327 C CA . PHE A 1 179 ? -5.826 0.927 -11.807 1.00 96.38 179 PHE A CA 1
ATOM 1328 C C . PHE A 1 179 ? -5.204 0.881 -13.209 1.00 96.38 179 PHE A C 1
ATOM 1330 O O . PHE A 1 179 ? -5.889 0.584 -14.193 1.00 96.38 179 PHE A O 1
ATOM 1337 N N . CYS A 1 180 ? -3.910 1.194 -13.309 1.00 93.25 180 CYS A N 1
ATOM 1338 C CA . CYS A 1 180 ? -3.154 1.279 -14.565 1.00 93.25 180 CYS A CA 1
ATOM 1339 C C . CYS A 1 180 ? -3.640 2.342 -15.574 1.00 93.25 180 CYS A C 1
ATOM 1341 O O . CYS A 1 180 ? -3.102 2.407 -16.678 1.00 93.25 180 CYS A O 1
ATOM 1343 N N . ARG A 1 181 ? -4.660 3.151 -15.246 1.00 90.56 181 ARG A N 1
ATOM 1344 C CA . ARG A 1 181 ? -5.233 4.172 -16.148 1.00 90.56 181 ARG A CA 1
ATOM 1345 C C . ARG A 1 181 ? -5.143 5.579 -15.579 1.00 90.56 181 ARG A C 1
ATOM 1347 O O . ARG A 1 181 ? -4.715 6.486 -16.281 1.00 90.56 181 ARG A O 1
ATOM 1354 N N . ALA A 1 182 ? -5.555 5.743 -14.325 1.00 90.00 182 ALA A N 1
ATOM 1355 C CA . ALA A 1 182 ? -5.488 7.011 -13.600 1.00 90.00 182 ALA A CA 1
ATOM 1356 C C . ALA A 1 182 ? -4.740 6.885 -12.265 1.00 90.00 182 ALA A C 1
ATOM 1358 O O . ALA A 1 182 ? -4.240 7.883 -11.758 1.00 90.00 182 ALA A O 1
ATOM 1359 N N . VAL A 1 183 ? -4.662 5.676 -11.696 1.00 94.25 183 VAL A N 1
ATOM 1360 C CA . VAL A 1 183 ? -4.057 5.428 -10.382 1.00 94.25 183 VAL A CA 1
ATOM 1361 C C . VAL A 1 183 ? -3.205 4.158 -10.341 1.00 94.25 183 VAL A C 1
ATOM 1363 O O . VAL A 1 183 ? -3.471 3.185 -11.049 1.00 94.25 183 VAL A O 1
ATOM 1366 N N . CYS A 1 184 ? -2.211 4.163 -9.451 1.00 96.81 184 CYS A N 1
ATOM 1367 C CA . CYS A 1 184 ? -1.443 2.985 -9.024 1.00 96.81 184 CYS A CA 1
ATOM 1368 C C . CYS A 1 184 ? -1.772 2.583 -7.571 1.00 96.81 184 CYS A C 1
ATOM 1370 O O . CYS A 1 184 ? -1.656 1.415 -7.198 1.00 96.81 184 CYS A O 1
ATOM 1372 N N . GLY A 1 185 ? -2.222 3.559 -6.779 1.00 96.12 185 GLY A N 1
ATOM 1373 C CA . GLY A 1 185 ? -2.757 3.440 -5.429 1.00 96.12 185 GLY A CA 1
ATOM 1374 C C . GLY A 1 185 ? -3.773 4.558 -5.168 1.00 96.12 185 GLY A C 1
ATOM 1375 O O . GLY A 1 185 ? -4.075 5.343 -6.069 1.00 96.12 185 GLY A O 1
ATOM 1376 N N . PHE A 1 186 ? -4.354 4.594 -3.972 1.00 92.31 186 PHE A N 1
ATOM 1377 C CA . PHE A 1 186 ? -5.051 5.771 -3.443 1.00 92.31 186 PHE A CA 1
ATOM 1378 C C . PHE A 1 186 ? -5.246 5.660 -1.930 1.00 92.31 186 PHE A C 1
ATOM 1380 O O . PHE A 1 186 ? -5.421 4.556 -1.416 1.00 92.31 186 PHE A O 1
ATOM 1387 N N . HIS A 1 187 ? -5.358 6.792 -1.240 1.00 89.75 187 HIS A N 1
ATOM 1388 C CA . HIS A 1 187 ? -5.855 6.883 0.133 1.00 89.75 187 HIS A CA 1
ATOM 1389 C C . HIS A 1 187 ? -7.275 7.468 0.199 1.00 89.75 187 HIS A C 1
ATOM 1391 O O . HIS A 1 187 ? -7.695 8.236 -0.670 1.00 89.75 187 HIS A O 1
ATOM 1397 N N . TYR A 1 188 ? -8.045 7.064 1.212 1.00 89.88 188 TYR A N 1
ATOM 1398 C CA . TYR A 1 188 ? -9.390 7.567 1.498 1.00 89.88 188 TYR A CA 1
ATOM 1399 C C . TYR A 1 188 ? -9.830 7.216 2.937 1.00 89.88 188 TYR A C 1
ATOM 1401 O O . TYR A 1 188 ? -9.050 6.691 3.730 1.00 89.88 188 TYR A O 1
ATOM 1409 N N . PHE A 1 189 ? -11.094 7.490 3.272 1.00 89.56 189 PHE A N 1
ATOM 1410 C CA . PHE A 1 189 ? -11.717 7.132 4.549 1.00 89.56 189 PHE A CA 1
ATOM 1411 C C . PHE A 1 189 ? -12.821 6.101 4.368 1.00 89.56 189 PHE A C 1
ATOM 1413 O O . PHE A 1 189 ? -13.607 6.186 3.424 1.00 89.56 189 PHE A O 1
ATOM 1420 N N . THR A 1 190 ? -12.920 5.138 5.282 1.00 89.69 190 THR A N 1
ATOM 1421 C CA . THR A 1 190 ? -14.087 4.252 5.316 1.00 89.69 190 THR A CA 1
ATOM 1422 C C . THR A 1 190 ? -15.341 5.025 5.705 1.00 89.69 190 THR A C 1
ATOM 1424 O O . THR A 1 190 ? -15.311 5.881 6.592 1.00 89.69 190 THR A O 1
ATOM 1427 N N . PHE A 1 191 ? -16.470 4.700 5.079 1.00 90.56 191 PHE A N 1
ATOM 1428 C CA . PHE A 1 191 ? -17.760 5.231 5.506 1.00 90.56 191 PHE A CA 1
ATOM 1429 C C . PHE A 1 191 ? -18.232 4.521 6.793 1.00 90.56 191 PHE A C 1
ATOM 1431 O O . PHE A 1 191 ? -18.317 3.287 6.800 1.00 90.56 191 PHE A O 1
ATOM 1438 N N . PRO A 1 192 ? -18.624 5.247 7.861 1.00 89.00 192 PRO A N 1
ATOM 1439 C CA . PRO A 1 192 ? -19.176 4.636 9.077 1.00 89.00 192 PRO A CA 1
ATOM 1440 C C . PRO A 1 192 ? -20.418 3.773 8.832 1.00 89.00 192 PRO A C 1
ATOM 1442 O O . PRO A 1 192 ? -20.633 2.790 9.530 1.00 89.00 192 PRO A O 1
ATOM 1445 N N . SER A 1 193 ? -21.205 4.087 7.800 1.00 90.12 193 SER A N 1
ATOM 1446 C CA . SER A 1 193 ? -22.359 3.293 7.360 1.00 90.12 193 SER A CA 1
ATOM 1447 C C . SER A 1 193 ? -22.001 1.937 6.733 1.00 90.12 193 SER A C 1
ATOM 1449 O O . SER A 1 193 ? -22.902 1.139 6.487 1.00 90.12 193 SER A O 1
ATOM 1451 N N . LEU A 1 194 ? -20.716 1.675 6.466 1.00 90.50 194 LEU A N 1
ATOM 1452 C CA . LEU A 1 194 ? -20.214 0.428 5.881 1.00 90.50 194 LEU A CA 1
ATOM 1453 C C . LEU A 1 194 ? -19.271 -0.340 6.822 1.00 90.50 194 LEU A C 1
ATOM 1455 O O . LEU A 1 194 ? -19.278 -1.566 6.811 1.00 90.50 194 LEU A O 1
ATOM 1459 N N . VAL A 1 195 ? -18.468 0.370 7.623 1.00 89.62 195 VAL A N 1
ATOM 1460 C CA . VAL A 1 195 ? -17.409 -0.216 8.479 1.00 89.62 195 VAL A CA 1
ATOM 1461 C C . VAL A 1 195 ? -17.676 0.018 9.977 1.00 89.62 195 VAL A C 1
ATOM 1463 O O . VAL A 1 195 ? -16.867 -0.342 10.824 1.00 89.62 195 VAL A O 1
ATOM 1466 N N . GLY A 1 196 ? -18.779 0.683 10.340 1.00 88.00 196 GLY A N 1
ATOM 1467 C CA . GLY A 1 196 ? -19.064 1.144 11.709 1.00 88.00 196 GLY A CA 1
ATOM 1468 C C . GLY A 1 196 ? -18.214 2.342 12.160 1.00 88.00 196 GLY A C 1
ATOM 1469 O O . GLY A 1 196 ? -18.578 3.051 13.097 1.00 88.00 196 GLY A O 1
ATOM 1470 N N . HIS A 1 197 ? -17.103 2.608 11.468 1.00 88.00 197 HIS A N 1
ATOM 1471 C CA . HIS A 1 197 ? -16.076 3.569 11.855 1.00 88.00 197 HIS A CA 1
ATOM 1472 C C . HIS A 1 197 ? -15.550 4.368 10.653 1.00 88.00 197 HIS A C 1
ATOM 1474 O O . HIS A 1 197 ? -15.542 3.878 9.521 1.00 88.00 197 HIS A O 1
ATOM 1480 N N . THR A 1 198 ? -15.058 5.582 10.919 1.00 88.62 198 THR A N 1
ATOM 1481 C CA . THR A 1 198 ? -14.205 6.337 9.989 1.00 88.62 198 THR A CA 1
ATOM 1482 C C . THR A 1 198 ? -12.758 5.915 10.223 1.00 88.62 198 THR A C 1
ATOM 1484 O O . THR A 1 198 ? -12.183 6.249 11.257 1.00 88.62 198 THR A O 1
ATOM 1487 N N . LEU A 1 199 ? -12.178 5.175 9.283 1.00 88.50 199 LEU A N 1
ATOM 1488 C CA . LEU A 1 199 ? -10.811 4.664 9.333 1.00 88.50 199 LEU A CA 1
ATOM 1489 C C . LEU A 1 199 ? -10.038 5.185 8.106 1.00 88.50 199 LEU A C 1
ATOM 1491 O O . LEU A 1 199 ? -10.524 5.012 6.983 1.00 88.50 199 LEU A O 1
ATOM 1495 N N . PRO A 1 200 ? -8.867 5.825 8.278 1.00 90.62 200 PRO A N 1
ATOM 1496 C CA . PRO A 1 200 ? -7.998 6.192 7.164 1.00 90.62 200 PRO A CA 1
ATOM 1497 C C . PRO A 1 200 ? -7.359 4.941 6.571 1.00 90.62 200 PRO A C 1
ATOM 1499 O O . PRO A 1 200 ? -6.708 4.172 7.281 1.00 90.62 200 PRO A O 1
ATOM 1502 N N . TYR A 1 201 ? -7.500 4.751 5.265 1.00 93.69 201 TYR A N 1
ATOM 1503 C CA . TYR A 1 201 ? -6.872 3.639 4.566 1.00 93.69 201 TYR A CA 1
ATOM 1504 C C . TYR A 1 201 ? -6.208 4.081 3.267 1.00 93.69 201 TYR A C 1
ATOM 1506 O O . TYR A 1 201 ? -6.644 5.030 2.619 1.00 93.69 201 TYR A O 1
ATOM 1514 N N . ALA A 1 202 ? -5.180 3.343 2.870 1.00 96.00 202 ALA A N 1
ATOM 1515 C CA . ALA A 1 202 ? -4.601 3.354 1.541 1.00 96.00 202 ALA A CA 1
ATOM 1516 C C . ALA A 1 202 ? -4.802 1.992 0.868 1.00 96.00 202 ALA A C 1
ATOM 1518 O O . ALA A 1 202 ? -4.889 0.955 1.527 1.00 96.00 202 ALA A O 1
ATOM 1519 N N . TRP A 1 203 ? -4.85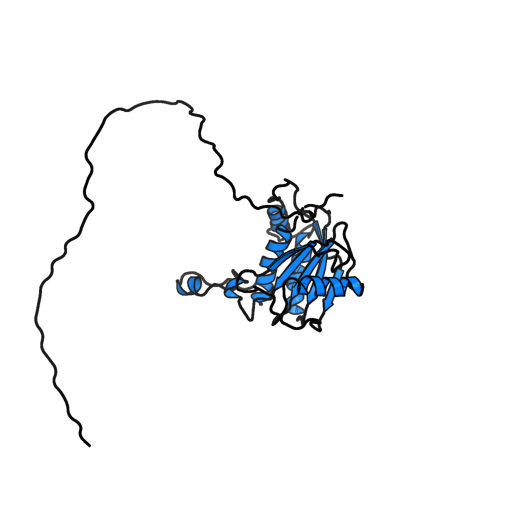4 1.991 -0.457 1.00 98.12 203 TRP A N 1
ATOM 1520 C CA . TRP A 1 203 ? -4.761 0.801 -1.291 1.00 98.12 203 TRP A CA 1
ATOM 1521 C C . TRP A 1 203 ? -3.644 0.971 -2.320 1.00 98.12 203 TRP A C 1
ATOM 1523 O O . TRP A 1 203 ? -3.462 2.067 -2.848 1.00 98.12 203 TRP A O 1
ATOM 1533 N N . VAL A 1 204 ? -2.935 -0.118 -2.632 1.00 98.44 204 VAL A N 1
ATOM 1534 C CA . VAL A 1 204 ? -1.921 -0.175 -3.698 1.00 98.44 204 VAL A CA 1
ATOM 1535 C C . VAL A 1 204 ? -2.039 -1.491 -4.477 1.00 98.44 204 VAL A C 1
ATOM 1537 O O . VAL A 1 204 ? -2.222 -2.561 -3.887 1.00 98.44 204 VAL A O 1
ATOM 1540 N N . GLY A 1 205 ? -1.932 -1.418 -5.810 1.00 97.94 205 GLY A N 1
ATOM 1541 C CA . GLY A 1 205 ? -2.052 -2.569 -6.713 1.00 97.94 205 GLY A CA 1
ATOM 1542 C C . GLY A 1 205 ? -0.726 -3.075 -7.287 1.00 97.94 205 GLY A C 1
ATOM 1543 O O . GLY A 1 205 ? 0.131 -2.282 -7.678 1.00 97.94 205 GLY A O 1
ATOM 1544 N N . HIS A 1 206 ? -0.574 -4.401 -7.411 1.00 97.88 206 HIS A N 1
ATOM 1545 C CA . HIS A 1 206 ? 0.602 -5.017 -8.045 1.00 97.88 206 HIS A CA 1
ATOM 1546 C C . HIS A 1 206 ? 0.579 -4.846 -9.570 1.00 97.88 206 HIS A C 1
ATOM 1548 O O . HIS A 1 206 ? -0.251 -5.424 -10.275 1.00 97.88 206 HIS A O 1
ATOM 1554 N N . SER A 1 207 ? 1.481 -4.010 -10.086 1.00 96.88 207 SER A N 1
ATOM 1555 C CA . SER A 1 207 ? 1.484 -3.568 -11.487 1.00 96.88 207 SER A CA 1
ATOM 1556 C C . SER A 1 207 ? 2.230 -4.496 -12.448 1.00 96.88 207 SER A C 1
ATOM 1558 O O . SER A 1 207 ? 1.990 -4.426 -13.656 1.00 96.88 207 SER A O 1
ATOM 1560 N N . GLY A 1 208 ? 3.105 -5.373 -11.938 1.00 94.94 208 GLY A N 1
ATOM 1561 C CA . GLY A 1 208 ? 4.141 -6.071 -12.713 1.00 94.94 208 GLY A CA 1
ATOM 1562 C C . GLY A 1 208 ? 3.622 -6.764 -13.976 1.00 94.94 208 GLY A C 1
ATOM 1563 O O . GLY A 1 208 ? 4.072 -6.473 -15.081 1.00 94.94 208 GLY A O 1
ATOM 1564 N N . GLY A 1 209 ? 2.610 -7.623 -13.828 1.00 90.81 209 GLY A N 1
ATOM 1565 C CA . GLY A 1 209 ? 2.016 -8.387 -14.933 1.00 90.81 209 GLY A CA 1
ATOM 1566 C C . GLY A 1 209 ? 0.971 -7.647 -15.783 1.00 90.81 209 GLY A C 1
ATOM 1567 O O . GLY A 1 209 ? 0.248 -8.305 -16.529 1.00 90.81 209 GLY A O 1
ATOM 1568 N N . ARG A 1 210 ? 0.816 -6.319 -15.644 1.00 89.88 210 ARG A N 1
ATOM 1569 C CA . ARG A 1 210 ? -0.273 -5.553 -16.290 1.00 89.88 210 ARG A CA 1
ATOM 1570 C C . ARG A 1 210 ? 0.144 -4.186 -16.842 1.00 89.88 210 ARG A C 1
ATOM 1572 O O . ARG A 1 210 ? -0.293 -3.830 -17.931 1.00 89.88 210 ARG A O 1
ATOM 1579 N N . CYS A 1 211 ? 0.908 -3.407 -16.078 1.00 94.75 211 CYS A N 1
ATOM 1580 C CA . CYS A 1 211 ? 1.199 -1.996 -16.360 1.00 94.75 211 CYS A CA 1
ATOM 1581 C C . CYS A 1 211 ? 2.443 -1.479 -15.618 1.00 94.75 211 CYS A C 1
ATOM 1583 O O . CYS A 1 211 ? 2.457 -0.362 -15.095 1.00 94.75 211 CYS A O 1
ATOM 1585 N N . ALA A 1 212 ? 3.492 -2.301 -15.522 1.00 95.12 212 ALA A N 1
ATOM 1586 C CA . ALA A 1 212 ? 4.739 -1.909 -14.867 1.00 95.12 212 ALA A CA 1
ATOM 1587 C C . ALA A 1 212 ? 5.296 -0.586 -15.435 1.00 95.12 212 ALA A C 1
ATOM 1589 O O . ALA A 1 212 ? 5.768 0.267 -14.693 1.00 95.12 212 ALA A O 1
ATOM 1590 N N . ASP A 1 213 ? 5.161 -0.356 -16.741 1.00 92.50 213 ASP A N 1
ATOM 1591 C CA . ASP A 1 213 ? 5.596 0.878 -17.395 1.00 92.50 213 ASP A CA 1
ATOM 1592 C C . ASP A 1 213 ? 4.837 2.141 -16.938 1.00 92.50 213 ASP A C 1
ATOM 1594 O O . ASP A 1 213 ? 5.360 3.240 -17.093 1.00 92.50 213 ASP A O 1
ATOM 1598 N N . VAL A 1 214 ? 3.655 2.000 -16.328 1.00 93.44 214 VAL A N 1
ATOM 1599 C CA . VAL A 1 214 ? 2.888 3.094 -15.702 1.00 93.44 214 VAL A CA 1
ATOM 1600 C C . VAL A 1 214 ? 3.180 3.203 -14.201 1.00 93.44 214 VAL A C 1
ATOM 1602 O O . VAL A 1 214 ? 3.343 4.303 -13.680 1.00 93.44 214 VAL A O 1
ATOM 1605 N N . CYS A 1 215 ? 3.236 2.065 -13.502 1.00 95.94 215 CYS A N 1
ATOM 1606 C CA . CYS A 1 215 ? 3.159 1.990 -12.037 1.00 95.94 215 CYS A CA 1
ATOM 1607 C C . CYS A 1 215 ? 4.384 1.340 -11.359 1.00 95.94 215 CYS A C 1
ATOM 1609 O O . CYS A 1 215 ? 4.292 0.910 -10.211 1.00 95.94 215 CYS A O 1
ATOM 1611 N N . ALA A 1 216 ? 5.513 1.224 -12.061 1.00 95.94 216 ALA A N 1
ATOM 1612 C CA . ALA A 1 216 ? 6.779 0.710 -11.533 1.00 95.94 216 ALA A CA 1
ATOM 1613 C C . ALA A 1 216 ? 8.009 1.506 -12.010 1.00 95.94 216 ALA A C 1
ATOM 1615 O O . ALA A 1 216 ? 9.117 0.975 -12.076 1.00 95.94 216 ALA A O 1
ATOM 1616 N N . TYR A 1 217 ? 7.846 2.791 -12.333 1.00 91.25 217 TYR A N 1
ATOM 1617 C CA . TYR A 1 217 ? 8.988 3.683 -12.551 1.00 91.25 217 TYR A CA 1
ATOM 1618 C C . TYR A 1 217 ? 9.849 3.772 -11.271 1.00 91.25 217 TYR A C 1
ATOM 1620 O O . TYR A 1 217 ? 9.279 3.948 -10.194 1.00 91.25 217 TYR A O 1
ATOM 1628 N N . PRO A 1 218 ? 11.196 3.696 -11.341 1.00 92.31 218 PRO A N 1
ATOM 1629 C CA . PRO A 1 218 ? 12.055 3.654 -12.535 1.00 92.31 218 PRO A CA 1
ATOM 1630 C C . PRO A 1 218 ? 12.432 2.240 -13.030 1.00 92.31 218 PRO A C 1
ATOM 1632 O O . PRO A 1 218 ? 13.245 2.110 -13.947 1.00 92.31 218 PRO A O 1
ATOM 1635 N N . PHE A 1 219 ? 11.887 1.184 -12.422 1.00 94.38 219 PHE A N 1
ATOM 1636 C CA . PHE A 1 219 ? 12.213 -0.226 -12.694 1.00 94.38 219 PHE A CA 1
ATOM 1637 C C . PHE A 1 219 ? 11.526 -0.791 -13.945 1.00 94.38 219 PHE A C 1
ATOM 1639 O O . PHE A 1 219 ? 11.969 -1.784 -14.520 1.00 94.38 219 PHE A O 1
ATOM 1646 N N . ALA A 1 220 ? 10.484 -0.112 -14.417 1.00 93.06 220 ALA A N 1
ATOM 1647 C CA . ALA A 1 220 ? 9.952 -0.215 -15.767 1.00 93.06 220 ALA A CA 1
ATOM 1648 C C . ALA A 1 220 ? 9.678 1.195 -16.317 1.00 93.06 220 ALA A C 1
ATOM 1650 O O . ALA A 1 220 ? 9.402 2.129 -15.563 1.00 93.06 220 ALA A O 1
ATOM 1651 N N . LEU A 1 221 ? 9.795 1.366 -17.638 1.00 90.62 221 LEU A N 1
ATOM 1652 C CA . LEU A 1 221 ? 9.695 2.671 -18.300 1.00 90.62 221 LEU A CA 1
ATOM 1653 C C . LEU A 1 221 ? 8.589 2.680 -19.365 1.00 90.62 221 LEU A C 1
ATOM 1655 O O . LEU A 1 221 ? 8.558 1.757 -20.185 1.00 90.62 221 LEU A O 1
ATOM 1659 N N . PRO A 1 222 ? 7.778 3.753 -19.451 1.00 87.62 222 PRO A N 1
ATOM 1660 C CA . PRO A 1 222 ? 6.865 3.987 -20.563 1.00 87.62 222 PRO A CA 1
ATOM 1661 C C . PRO A 1 222 ? 7.543 3.829 -21.923 1.00 87.62 222 PRO A C 1
ATOM 1663 O O . PRO A 1 222 ? 8.654 4.323 -22.147 1.00 87.62 222 PRO A O 1
ATOM 1666 N N . SER A 1 223 ? 6.827 3.233 -22.880 1.00 81.69 223 SER A N 1
ATOM 1667 C CA . SER A 1 223 ? 7.358 2.950 -24.224 1.00 81.69 223 SER A CA 1
ATOM 1668 C C . SER A 1 223 ? 7.896 4.176 -24.978 1.00 81.69 223 SER A C 1
ATOM 1670 O O . SER A 1 223 ? 8.648 4.015 -25.937 1.00 81.69 223 SER A O 1
ATOM 1672 N N . TYR A 1 224 ? 7.505 5.402 -24.609 1.00 83.00 224 TYR A N 1
ATOM 1673 C CA . TYR A 1 224 ? 8.014 6.634 -25.224 1.00 83.00 224 TYR A CA 1
ATOM 1674 C C . TYR A 1 224 ? 9.389 7.065 -24.684 1.00 83.00 224 TYR A C 1
ATOM 1676 O O . TYR A 1 224 ? 10.107 7.774 -25.389 1.00 83.00 224 TYR A O 1
ATOM 1684 N N . MET A 1 225 ? 9.773 6.639 -23.473 1.00 84.62 225 MET A N 1
ATOM 1685 C CA . MET A 1 225 ? 11.087 6.944 -22.893 1.00 84.62 225 MET A CA 1
ATOM 1686 C C . MET A 1 225 ? 12.154 5.985 -23.424 1.00 84.62 225 MET A C 1
ATOM 1688 O O . MET A 1 225 ? 13.174 6.437 -23.942 1.00 84.62 225 MET A O 1
ATOM 1692 N N . SER A 1 226 ? 11.878 4.677 -23.415 1.00 77.31 226 SER A N 1
ATOM 1693 C CA . SER A 1 226 ? 12.794 3.661 -23.954 1.00 77.31 226 SER A CA 1
ATOM 1694 C C . SER A 1 226 ? 13.078 3.854 -25.452 1.00 77.31 226 SER A C 1
ATOM 1696 O O . SER A 1 226 ? 14.230 3.797 -25.879 1.00 77.31 226 SER A O 1
ATOM 1698 N N . ARG A 1 227 ? 12.059 4.196 -26.259 1.00 73.75 227 ARG A N 1
ATOM 1699 C CA . ARG A 1 227 ? 12.220 4.476 -27.704 1.00 73.75 227 ARG A CA 1
ATOM 1700 C C . ARG A 1 227 ? 13.084 5.696 -28.042 1.00 73.75 227 ARG A C 1
ATOM 1702 O O . ARG A 1 227 ? 13.478 5.824 -29.197 1.00 73.75 227 ARG A O 1
ATOM 1709 N N . ARG A 1 228 ? 13.395 6.586 -27.089 1.00 73.00 228 ARG A N 1
ATOM 1710 C CA . ARG A 1 228 ? 14.323 7.713 -27.316 1.00 73.00 228 ARG A CA 1
ATOM 1711 C C . ARG A 1 228 ? 15.800 7.348 -27.106 1.00 73.00 228 ARG A C 1
ATOM 1713 O O . ARG A 1 228 ? 16.650 8.219 -27.242 1.00 73.00 228 ARG A O 1
ATOM 1720 N N . GLY A 1 229 ? 16.118 6.084 -26.812 1.00 62.31 229 GLY A N 1
ATOM 1721 C CA . GLY A 1 229 ? 17.473 5.525 -26.934 1.00 62.31 229 GLY A CA 1
ATOM 1722 C C . GLY A 1 229 ? 18.505 5.972 -25.889 1.00 62.31 229 GLY A C 1
ATOM 1723 O O . GLY A 1 229 ? 19.641 5.518 -25.952 1.00 62.31 229 GLY A O 1
ATOM 1724 N N . GLY A 1 230 ? 18.129 6.833 -24.937 1.00 72.31 230 GLY A N 1
ATOM 1725 C CA . GLY A 1 230 ? 19.028 7.370 -23.903 1.00 72.31 230 GLY A CA 1
ATOM 1726 C C . GLY A 1 230 ? 18.674 6.999 -22.459 1.00 72.31 230 GLY A C 1
ATOM 1727 O O . GLY A 1 230 ? 19.365 7.445 -21.549 1.00 72.31 230 GLY A O 1
ATOM 1728 N N . VAL A 1 231 ? 17.605 6.226 -22.222 1.00 83.00 231 VAL A N 1
ATOM 1729 C CA . VAL A 1 231 ? 17.146 5.863 -20.868 1.00 83.00 231 VAL A CA 1
ATOM 1730 C C . VAL A 1 231 ? 16.818 4.372 -20.807 1.00 83.00 231 VAL A C 1
ATOM 1732 O O . VAL A 1 231 ? 15.934 3.895 -21.521 1.00 83.00 231 VAL A O 1
ATOM 1735 N N . ALA A 1 232 ? 17.524 3.647 -19.939 1.00 87.94 232 ALA A N 1
ATOM 1736 C CA . ALA A 1 232 ? 17.236 2.261 -19.580 1.00 87.94 232 ALA A CA 1
ATOM 1737 C C . ALA A 1 232 ? 16.530 2.206 -18.217 1.00 87.94 232 ALA A C 1
ATOM 1739 O O . ALA A 1 232 ? 16.725 3.090 -17.382 1.00 87.94 232 ALA A O 1
ATOM 1740 N N . ALA A 1 233 ? 15.708 1.179 -17.994 1.00 91.00 233 ALA A N 1
ATOM 1741 C CA . ALA A 1 233 ? 15.090 0.951 -16.692 1.00 91.00 233 ALA A CA 1
ATOM 1742 C C . ALA A 1 233 ? 16.161 0.620 -15.641 1.00 91.00 233 ALA A C 1
ATOM 1744 O O . ALA A 1 233 ? 17.149 -0.053 -15.950 1.00 91.00 233 ALA A O 1
ATOM 1745 N N . LEU A 1 234 ? 15.967 1.072 -14.400 1.00 93.31 234 LEU A N 1
ATOM 1746 C CA . LEU A 1 234 ? 16.835 0.659 -13.299 1.00 93.31 234 LEU A CA 1
ATOM 1747 C C . LEU A 1 234 ? 16.545 -0.797 -12.922 1.00 93.31 234 LEU A C 1
ATOM 1749 O O . LEU A 1 234 ? 15.424 -1.280 -13.068 1.00 93.31 234 LEU A O 1
ATOM 1753 N N . ARG A 1 235 ? 17.551 -1.508 -12.409 1.00 94.38 235 ARG A N 1
ATOM 1754 C CA . ARG A 1 235 ? 17.341 -2.866 -11.900 1.00 94.38 235 ARG A CA 1
ATOM 1755 C C . ARG A 1 235 ? 16.461 -2.803 -10.636 1.00 94.38 235 ARG A C 1
ATOM 1757 O O . ARG A 1 235 ? 16.849 -2.076 -9.722 1.00 94.38 235 ARG A O 1
ATOM 1764 N N . PRO A 1 236 ? 15.345 -3.553 -10.550 1.00 94.00 236 PRO A N 1
ATOM 1765 C CA . PRO A 1 236 ? 14.567 -3.674 -9.315 1.00 94.00 236 PRO A CA 1
ATOM 1766 C C . PRO A 1 236 ? 15.447 -4.236 -8.180 1.00 94.00 236 PRO A C 1
ATOM 1768 O O . PRO A 1 236 ? 16.019 -5.319 -8.369 1.00 94.00 236 PRO A O 1
ATOM 1771 N N . PRO A 1 237 ? 15.610 -3.529 -7.040 1.00 92.81 237 PRO A N 1
ATOM 1772 C CA . PRO A 1 237 ? 16.389 -3.998 -5.894 1.00 92.81 237 PRO A CA 1
ATOM 1773 C C . PRO A 1 237 ? 16.005 -5.399 -5.409 1.00 92.81 237 PRO A C 1
ATOM 1775 O O . PRO A 1 237 ? 16.892 -6.191 -5.096 1.00 92.81 237 PRO A O 1
ATOM 1778 N N . ASN A 1 238 ? 14.710 -5.727 -5.416 1.00 93.69 238 ASN A N 1
ATOM 1779 C CA . ASN A 1 238 ? 14.176 -7.009 -4.953 1.00 93.69 238 ASN A CA 1
ATOM 1780 C C . ASN A 1 238 ? 13.871 -7.987 -6.104 1.00 93.69 238 ASN A C 1
ATOM 1782 O O . ASN A 1 238 ? 13.307 -9.056 -5.891 1.00 93.69 238 ASN A O 1
ATOM 1786 N N . GLY A 1 239 ? 14.259 -7.647 -7.336 1.00 93.25 239 GLY A N 1
ATOM 1787 C CA . GLY A 1 239 ? 14.138 -8.510 -8.515 1.00 93.25 239 GLY A CA 1
ATOM 1788 C C . GLY A 1 239 ? 12.793 -8.445 -9.249 1.00 93.25 239 GLY A C 1
ATOM 1789 O O . GLY A 1 239 ? 12.791 -8.637 -10.464 1.00 93.25 239 GLY A O 1
ATOM 1790 N N . ASP A 1 240 ? 11.686 -8.107 -8.578 1.00 95.44 240 ASP A N 1
ATOM 1791 C CA . ASP A 1 240 ? 10.378 -7.882 -9.213 1.00 95.44 240 ASP A CA 1
ATOM 1792 C C . ASP A 1 240 ? 10.044 -6.385 -9.297 1.00 95.44 240 ASP A C 1
ATOM 1794 O O . ASP A 1 240 ? 9.840 -5.704 -8.291 1.00 95.44 240 ASP A O 1
ATOM 1798 N N . ALA A 1 241 ? 9.937 -5.871 -10.525 1.00 95.94 241 ALA A N 1
ATOM 1799 C CA . ALA A 1 241 ? 9.608 -4.467 -10.766 1.00 95.94 241 ALA A CA 1
ATOM 1800 C C . ALA A 1 241 ? 8.197 -4.089 -10.281 1.00 95.94 241 ALA A C 1
ATOM 1802 O O . ALA A 1 241 ? 7.981 -2.945 -9.901 1.00 95.94 241 ALA A O 1
ATOM 1803 N N . GLY A 1 242 ? 7.237 -5.020 -10.252 1.00 96.38 242 GLY A N 1
ATOM 1804 C CA . GLY A 1 242 ? 5.900 -4.755 -9.720 1.00 96.38 242 GLY A CA 1
ATOM 1805 C C . GLY A 1 242 ? 5.920 -4.507 -8.211 1.00 96.38 242 GLY A C 1
ATOM 1806 O O . GLY A 1 242 ? 5.318 -3.540 -7.753 1.00 96.38 242 GLY A O 1
ATOM 1807 N N . VAL A 1 243 ? 6.651 -5.329 -7.453 1.00 97.62 243 VAL A N 1
ATOM 1808 C CA . VAL A 1 243 ? 6.851 -5.170 -6.001 1.00 97.62 243 VAL A CA 1
ATOM 1809 C C . VAL A 1 243 ? 7.619 -3.883 -5.694 1.00 97.62 243 VAL A C 1
ATOM 1811 O O . VAL A 1 243 ? 7.162 -3.082 -4.881 1.00 97.62 243 VAL A O 1
ATOM 1814 N N . ASP A 1 244 ? 8.729 -3.625 -6.387 1.00 96.38 244 ASP A N 1
ATOM 1815 C CA . ASP A 1 244 ? 9.517 -2.402 -6.174 1.00 96.38 244 ASP A CA 1
ATOM 1816 C C . ASP A 1 244 ? 8.777 -1.130 -6.645 1.00 96.38 244 ASP A C 1
ATOM 1818 O O . ASP A 1 244 ? 8.951 -0.047 -6.082 1.00 96.38 244 ASP A O 1
ATOM 1822 N N . GLY A 1 245 ? 7.863 -1.260 -7.612 1.00 96.25 245 GLY A N 1
ATOM 1823 C CA . GLY A 1 245 ? 6.876 -0.234 -7.949 1.00 96.25 245 GLY A CA 1
ATOM 1824 C C . GLY A 1 245 ? 5.879 0.020 -6.816 1.00 96.25 245 GLY A C 1
ATOM 1825 O O . GLY A 1 245 ? 5.645 1.172 -6.448 1.00 96.25 245 GLY A O 1
ATOM 1826 N N . MET A 1 246 ? 5.342 -1.040 -6.200 1.00 97.75 246 MET A N 1
ATOM 1827 C CA . MET A 1 246 ? 4.454 -0.913 -5.039 1.00 97.75 246 MET A CA 1
ATOM 1828 C C . MET A 1 246 ? 5.140 -0.217 -3.858 1.00 97.75 246 MET A C 1
ATOM 1830 O O . MET A 1 246 ? 4.493 0.614 -3.230 1.00 97.75 246 MET A O 1
ATOM 1834 N N . VAL A 1 247 ? 6.430 -0.462 -3.589 1.00 95.88 247 VAL A N 1
ATOM 1835 C CA . VAL A 1 247 ? 7.200 0.281 -2.565 1.00 95.88 247 VAL A CA 1
ATOM 1836 C C . VAL A 1 247 ? 7.115 1.796 -2.799 1.00 95.88 247 VAL A C 1
ATOM 1838 O O . VAL A 1 247 ? 6.779 2.553 -1.885 1.00 95.88 247 VAL A O 1
ATOM 1841 N N . SER A 1 248 ? 7.346 2.244 -4.039 1.00 91.56 248 SER A N 1
ATOM 1842 C CA . SER A 1 248 ? 7.269 3.664 -4.408 1.00 91.56 248 SER A CA 1
ATOM 1843 C C . SER A 1 248 ? 5.865 4.249 -4.199 1.00 91.56 248 SER A C 1
ATOM 1845 O O . SER A 1 248 ? 5.719 5.340 -3.642 1.00 91.56 248 SER A O 1
ATOM 1847 N N . VAL A 1 249 ? 4.821 3.504 -4.579 1.00 94.19 249 VAL A N 1
ATOM 1848 C CA . VAL A 1 249 ? 3.424 3.944 -4.440 1.00 94.19 249 VAL A CA 1
ATOM 1849 C C . VAL A 1 249 ? 2.966 3.943 -2.975 1.00 94.19 249 VAL A C 1
ATOM 1851 O O . VAL A 1 249 ? 2.326 4.900 -2.552 1.00 94.19 249 VAL A O 1
ATOM 1854 N N . ILE A 1 250 ? 3.343 2.950 -2.160 1.00 93.88 250 ILE A N 1
ATOM 1855 C CA . ILE A 1 250 ? 3.067 2.950 -0.711 1.00 93.88 250 ILE A CA 1
ATOM 1856 C C . ILE A 1 250 ? 3.706 4.186 -0.061 1.00 93.88 250 ILE A C 1
ATOM 1858 O O . ILE A 1 250 ? 3.052 4.874 0.722 1.00 93.88 250 ILE A O 1
ATOM 1862 N N . GLY A 1 251 ? 4.946 4.523 -0.432 1.00 88.00 251 GLY A N 1
ATOM 1863 C CA . GLY A 1 251 ? 5.609 5.744 0.027 1.00 88.00 251 GLY A CA 1
ATOM 1864 C C . GLY A 1 251 ? 4.873 7.039 -0.358 1.00 88.00 251 GLY A C 1
ATOM 1865 O O . GLY A 1 251 ? 4.862 7.991 0.422 1.00 88.00 251 GLY A O 1
ATOM 1866 N N . HIS A 1 252 ? 4.223 7.076 -1.526 1.00 85.31 252 HIS A N 1
ATOM 1867 C CA . HIS A 1 252 ? 3.385 8.198 -1.960 1.00 85.31 252 HIS A CA 1
ATOM 1868 C C . HIS A 1 252 ? 2.080 8.303 -1.153 1.00 85.31 252 HIS A C 1
ATOM 1870 O O . HIS A 1 252 ? 1.757 9.380 -0.642 1.00 85.31 252 HIS A O 1
ATOM 1876 N N . GLU A 1 253 ? 1.344 7.198 -1.006 1.00 85.62 253 GLU A N 1
ATOM 1877 C CA . GLU A 1 253 ? 0.050 7.188 -0.313 1.00 85.62 253 GLU A CA 1
ATOM 1878 C C . GLU A 1 253 ? 0.191 7.432 1.194 1.00 85.62 253 GLU A C 1
ATOM 1880 O O . GLU A 1 253 ? -0.556 8.234 1.749 1.00 85.62 253 GLU A O 1
ATOM 1885 N N . LEU A 1 254 ? 1.178 6.815 1.859 1.00 80.00 254 LEU A N 1
ATOM 1886 C CA . LEU A 1 254 ? 1.418 7.040 3.291 1.00 80.00 254 LEU A CA 1
ATOM 1887 C C . LEU A 1 254 ? 1.870 8.475 3.584 1.00 80.00 254 LEU A C 1
ATOM 1889 O O . LEU A 1 254 ? 1.512 9.025 4.620 1.00 80.00 254 LEU A O 1
ATOM 1893 N N . ARG A 1 255 ? 2.642 9.113 2.691 1.00 70.19 255 ARG A N 1
ATOM 1894 C CA . ARG A 1 255 ? 3.002 10.535 2.845 1.00 70.19 255 ARG A CA 1
ATOM 1895 C C . ARG A 1 255 ? 1.769 11.437 2.742 1.00 70.19 255 ARG A C 1
ATOM 1897 O O . ARG A 1 255 ? 1.717 12.472 3.398 1.00 70.19 255 ARG A O 1
ATOM 1904 N N . SER A 1 256 ? 0.825 11.063 1.883 1.00 55.19 256 SER A N 1
ATOM 1905 C CA . SER A 1 256 ? -0.336 11.886 1.534 1.00 55.19 256 SER A CA 1
ATOM 1906 C C . SER A 1 256 ? -1.552 11.617 2.424 1.00 55.19 256 SER A C 1
ATOM 1908 O O . SER A 1 256 ? -2.529 12.358 2.344 1.00 55.19 256 SER A O 1
ATOM 1910 N N . SER A 1 257 ? -1.505 10.591 3.285 1.00 47.69 257 SER A N 1
ATOM 1911 C CA . SER A 1 257 ? -2.576 10.310 4.239 1.00 47.69 257 SER A CA 1
ATOM 1912 C C . SER A 1 257 ? -2.770 11.504 5.208 1.00 47.69 257 SER A C 1
ATOM 1914 O O . SER A 1 257 ? -1.792 11.896 5.846 1.00 47.69 257 SER A O 1
ATOM 1916 N N . PRO A 1 258 ? -3.992 12.069 5.321 1.00 40.69 258 PRO A N 1
ATOM 1917 C CA . PRO A 1 258 ? -4.361 13.232 6.169 1.00 40.69 258 PRO A CA 1
ATOM 1918 C C . PRO A 1 258 ? -3.952 13.188 7.694 1.00 40.69 258 PRO A C 1
ATOM 1920 O O . PRO A 1 258 ? -3.507 12.121 8.081 1.00 40.69 258 PRO A O 1
ATOM 1923 N N . PRO A 1 259 ? -4.145 14.292 8.517 1.00 41.50 259 PRO A N 1
ATOM 1924 C CA . PRO A 1 259 ? -3.888 14.952 10.529 1.00 41.50 259 PRO A CA 1
ATOM 1925 C C . PRO A 1 259 ? -4.665 14.730 11.965 1.00 41.50 259 PRO A C 1
ATOM 1927 O O . PRO A 1 259 ? -5.555 15.504 12.312 1.00 41.50 259 PRO A O 1
ATOM 1930 N N . THR A 1 260 ? -4.451 13.783 12.912 1.00 38.41 260 THR A N 1
ATOM 1931 C CA . THR A 1 260 ? -5.509 13.466 13.941 1.00 38.41 260 THR A CA 1
ATOM 1932 C C . THR A 1 260 ? -5.757 14.578 14.950 1.00 38.41 260 THR A C 1
ATOM 1934 O O . THR A 1 260 ? -4.830 15.059 15.611 1.00 38.41 260 THR A O 1
ATOM 1937 N N . ARG A 1 261 ? -7.045 14.893 15.144 1.00 33.91 261 ARG A N 1
ATOM 1938 C CA . ARG A 1 261 ? -7.552 15.602 16.318 1.00 33.91 261 ARG A CA 1
ATOM 1939 C C . ARG A 1 261 ? -8.857 15.007 16.840 1.00 33.91 261 ARG A C 1
ATOM 1941 O O . ARG A 1 261 ? -9.689 14.528 16.074 1.00 33.91 261 ARG A O 1
ATOM 1948 N N . SER A 1 262 ? -8.933 15.039 18.167 1.00 32.47 262 SER A N 1
ATOM 1949 C CA . SER A 1 262 ? -10.049 14.706 19.056 1.00 32.47 262 SER A CA 1
ATOM 1950 C C . SER A 1 262 ? -11.127 15.783 19.062 1.00 32.47 262 SER A C 1
ATOM 1952 O O . SER A 1 262 ? -10.703 16.961 19.144 1.00 32.47 262 SER A O 1
#

InterPro domains:
  IPR006766 Protein EXORDIUM-like [PF04674] (52-255)
  IPR006766 Protein EXORDIUM-like [PTHR31279] (42-255)

Solvent-accessible surface area (backbone atoms only — not comparable to full-atom values): 16000 Å² total; per-residue (Å²): 132,84,93,81,90,81,88,85,92,84,89,90,81,89,82,89,87,88,82,86,87,78,88,85,83,86,87,91,88,83,91,86,81,88,82,83,95,73,92,76,90,72,82,93,62,84,74,88,71,79,85,76,76,81,84,87,68,78,22,46,46,33,80,57,26,32,34,32,39,36,38,36,25,65,69,55,71,82,62,45,49,64,53,51,54,51,57,55,36,39,42,51,90,80,69,71,84,89,36,56,29,59,51,41,57,53,54,28,67,64,39,60,99,81,73,52,58,44,53,70,30,55,38,87,69,48,67,38,71,41,57,78,26,91,78,54,56,62,37,50,80,66,47,56,47,49,56,52,27,50,37,40,74,74,59,59,37,79,87,48,75,84,36,39,36,37,41,38,40,37,21,73,83,48,41,51,64,56,51,80,74,83,33,54,50,50,60,53,67,37,53,42,96,72,53,76,39,66,38,44,32,33,36,42,50,42,19,48,95,79,31,19,41,75,41,4,65,62,37,24,58,41,74,75,53,47,73,66,76,80,52,78,58,45,80,35,92,84,72,43,31,14,53,53,10,36,50,55,45,51,57,51,36,66,64,65,52,52,62,53,80,132

pLDDT: mean 75.79, std 25.08, range [28.62, 98.75]

Organism: NCBI:txid1010633

Radius of gyration: 28.63 Å; Cα contacts (8 Å, |Δi|>4): 417; chains: 1; bounding box: 45×75×90 Å

Foldseek 3Di:
DDDDDDDDDDDDDDDDDDDDDDDDDDDDDDDDDDDDDDDDPDPPDDDDDDCPDDPDADAAQDAAQAEEEEEAEADDVLLVVVVVVLQVQLADPDDPPPGNLVVNVVLQCPADPVNRGHHSHYDHHAYYYPHVNPVDQEEEPVVLLLSVLVCCVVVNDDPPPDRYEYEYEYHPSRHYPCPLNNDQKAWDWRDCVRNVDTHIYMYGYQCQVPHLCRQQPQQHHDPVVVVVVPDDRDQQPSRGSSSNSRSVRVSVHSSVGGRDDD

Sequence (262 aa):
MALAAGVFYLLFVSSLLLTTMAATPYPHGGHGGDPLLGASKKYEGSSDLVDLRYHMGPVLTAAPLRLYVLWYGRWDPTHQSPLRDFLLSISDPSPPHPSVADWWATAALYGDQTLANVTRRVALAGEATDASASLGASLTRLDIQRVLA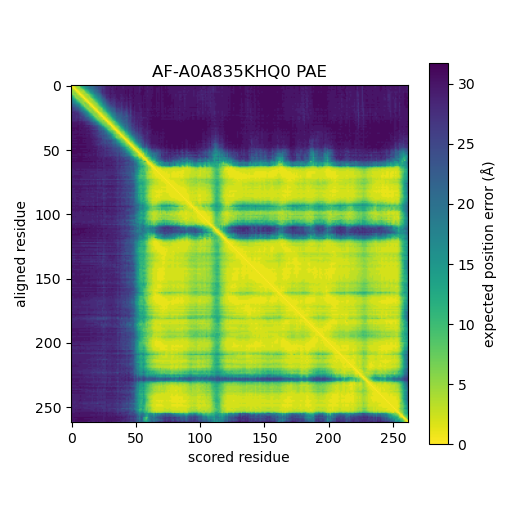AAVAAGDLPADTRGGAYLVLTAPGVNVQDFCRAVCGFHYFTFPSLVGHTLPYAWVGHSGGRCADVCAYPFALPSYMSRRGGVAALRPPNGDAGVDGMVSVIGHELRSSPPTRS

Nearest PDB structures (foldseek):
  4on1-assembly1_A  TM=4.443E-01  e=2.611E-02  Bacteroides fragilis
  8v7l-assembly1_W  TM=2.867E-01  e=7.658E+00  Homo sapiens

Secondary structure (DSSP, 8-state):
---------------------PPP-------------------------------S------SSEEEEEEEES---HHHHHHHHHHHHHTT-SSPPSS-HHHHHHHHTTS--TT-PPPPS-EEEEEEEEETT-TT-SEE-HHHHHHHHHHHHHHTSS---TTTEEEEEEEPTT-EETTBTTTBSEEEEE--HHHHSS--EEEEEE--HHHHHHHHSTTTS--HHHHTTSS-PPPPPTTS-HHHHHHHHHHHHHHHHS-----

Mean predicted aligned error: 14.23 Å